Protein AF-O06849-F1 (afdb_monomer_lite)

Organism: Cereibacter sphaeroides (NCBI:txid1063)

InterPro domains:
  IPR009915 NnrU domain [PF07298] (96-300)

Structure (mmCIF, N/CA/C/O backbone):
data_AF-O06849-F1
#
_entry.id   AF-O06849-F1
#
loop_
_atom_site.group_PDB
_atom_site.id
_atom_site.type_symbol
_atom_site.label_atom_id
_atom_site.label_alt_id
_atom_site.label_comp_id
_atom_site.label_asym_id
_atom_site.label_entity_id
_atom_site.label_seq_id
_atom_site.pdbx_PDB_ins_code
_atom_site.Cartn_x
_atom_site.Cartn_y
_atom_site.Cartn_z
_atom_site.occupancy
_atom_site.B_iso_or_equiv
_atom_site.auth_seq_id
_atom_site.auth_comp_id
_atom_site.auth_asym_id
_atom_site.auth_atom_id
_atom_site.pdbx_PDB_model_num
ATOM 1 N N . MET A 1 1 ? -13.066 -38.268 -19.234 1.00 65.12 1 MET A N 1
ATOM 2 C CA . MET A 1 1 ? -13.451 -36.923 -18.726 1.00 65.12 1 MET A CA 1
ATOM 3 C C . MET A 1 1 ? -12.547 -35.863 -19.338 1.00 65.12 1 MET A C 1
ATOM 5 O O . MET A 1 1 ? -11.340 -36.057 -19.303 1.00 65.12 1 MET A O 1
ATOM 9 N N . SER A 1 2 ? -13.093 -34.758 -19.864 1.00 84.94 2 SER A N 1
ATOM 10 C CA . SER A 1 2 ? -12.276 -33.649 -20.385 1.00 84.94 2 SER A CA 1
ATOM 11 C C . SER A 1 2 ? -11.497 -32.938 -19.269 1.00 84.94 2 SER A C 1
ATOM 13 O O . SER A 1 2 ? -11.945 -32.899 -18.117 1.00 84.94 2 SER A O 1
ATOM 15 N N . ARG A 1 3 ? -10.344 -32.343 -19.611 1.00 81.50 3 ARG A N 1
ATOM 16 C CA . ARG A 1 3 ? -9.516 -31.532 -18.692 1.00 81.50 3 ARG A CA 1
ATOM 17 C C . ARG A 1 3 ? -10.351 -30.444 -18.008 1.00 81.50 3 ARG A C 1
ATOM 19 O O . ARG A 1 3 ? -10.296 -30.296 -16.792 1.00 81.50 3 ARG A O 1
ATOM 26 N N . GLN A 1 4 ? -11.223 -29.783 -18.770 1.00 84.62 4 GLN A N 1
ATOM 27 C CA . GLN A 1 4 ? -12.171 -28.791 -18.260 1.00 84.62 4 GLN A CA 1
ATOM 28 C C . GLN A 1 4 ? -13.151 -29.359 -17.229 1.00 84.62 4 GLN A C 1
ATOM 30 O O . GLN A 1 4 ? -13.378 -28.713 -16.208 1.00 84.62 4 GLN A O 1
ATOM 35 N N . ARG A 1 5 ? -13.700 -30.565 -17.430 1.00 85.69 5 ARG A N 1
ATOM 36 C CA . ARG A 1 5 ? -14.599 -31.190 -16.443 1.00 85.69 5 ARG A CA 1
ATOM 37 C C . ARG A 1 5 ? -13.877 -31.520 -15.135 1.00 85.69 5 ARG A C 1
ATOM 39 O O . ARG A 1 5 ? -14.449 -31.298 -14.075 1.00 85.69 5 ARG A O 1
ATOM 46 N N . ARG A 1 6 ? -12.619 -31.979 -15.187 1.00 83.44 6 ARG A N 1
ATOM 47 C CA . ARG A 1 6 ? -11.810 -32.227 -13.974 1.00 83.44 6 ARG A CA 1
ATOM 48 C C . ARG A 1 6 ? -11.560 -30.941 -13.184 1.00 83.44 6 ARG A C 1
ATOM 50 O O . ARG A 1 6 ? -11.801 -30.910 -11.984 1.00 83.44 6 ARG A O 1
ATOM 57 N N . VAL A 1 7 ? -11.151 -29.871 -13.868 1.00 82.12 7 VAL A N 1
ATOM 58 C CA . VAL A 1 7 ? -10.934 -28.557 -13.237 1.00 82.12 7 VAL A CA 1
ATOM 59 C C . VAL A 1 7 ? -12.251 -27.970 -12.711 1.00 82.12 7 VAL A C 1
ATOM 61 O O . VAL A 1 7 ? -12.269 -27.394 -11.631 1.00 82.12 7 VAL A O 1
ATOM 64 N N . THR A 1 8 ? -13.371 -28.167 -13.416 1.00 84.81 8 THR A N 1
ATOM 65 C CA . THR A 1 8 ? -14.701 -27.723 -12.955 1.00 84.81 8 THR A CA 1
ATOM 66 C C . THR A 1 8 ? -15.093 -28.395 -11.642 1.00 84.81 8 THR A C 1
ATOM 68 O O . THR A 1 8 ? -15.527 -27.701 -10.729 1.00 84.81 8 THR A O 1
ATOM 71 N N . LEU A 1 9 ? -14.910 -29.716 -11.522 1.00 88.94 9 LEU A N 1
ATOM 72 C CA . LEU A 1 9 ? -15.202 -30.443 -10.281 1.00 88.94 9 LEU A CA 1
ATOM 73 C C . LEU A 1 9 ? -14.299 -29.992 -9.131 1.00 88.94 9 LEU A C 1
ATOM 75 O O . LEU A 1 9 ? -14.785 -29.792 -8.024 1.00 88.94 9 LEU A O 1
ATOM 79 N N . LEU A 1 10 ? -13.011 -29.767 -9.406 1.00 85.75 10 LEU A N 1
ATOM 80 C CA . LEU A 1 10 ? -12.065 -29.260 -8.410 1.00 85.75 10 LEU A CA 1
ATOM 81 C C . LEU A 1 10 ? -12.460 -27.862 -7.896 1.00 85.75 10 LEU A C 1
ATOM 83 O O . LEU A 1 10 ? -12.330 -27.571 -6.711 1.00 85.75 10 LEU A O 1
ATOM 87 N N . LEU A 1 11 ? -12.951 -26.994 -8.785 1.00 83.25 11 LEU A N 1
ATOM 88 C CA . LEU A 1 11 ? -13.319 -25.610 -8.466 1.00 83.25 11 LEU A CA 1
ATOM 89 C C . LEU A 1 11 ? -14.765 -25.448 -7.986 1.00 83.25 11 LEU A C 1
ATOM 91 O O . LEU A 1 11 ? -15.136 -24.369 -7.526 1.00 83.25 11 LEU A O 1
ATOM 95 N N . TYR A 1 12 ? -15.599 -26.479 -8.102 1.00 88.56 12 TYR A N 1
ATOM 96 C CA . TYR A 1 12 ? -17.001 -26.432 -7.698 1.00 88.56 12 TYR A CA 1
ATOM 97 C C . TYR A 1 12 ? -17.228 -25.966 -6.249 1.00 88.56 12 TYR A C 1
ATOM 99 O O . TYR A 1 12 ? -17.999 -25.020 -6.090 1.00 88.56 12 TYR A O 1
ATOM 107 N N . PRO A 1 13 ? -16.561 -26.509 -5.207 1.00 81.06 13 PRO A N 1
ATOM 108 C CA . PRO A 1 13 ? -16.811 -26.069 -3.830 1.00 81.06 13 PRO A CA 1
ATOM 109 C C . PRO A 1 13 ? -16.515 -24.575 -3.625 1.00 81.06 13 PRO A C 1
ATOM 111 O O . PRO A 1 13 ? -17.276 -23.874 -2.960 1.00 81.06 13 PRO A O 1
ATOM 114 N N . PHE A 1 14 ? -15.467 -24.056 -4.271 1.00 77.25 14 PHE A N 1
ATOM 115 C CA . PHE A 1 14 ? -15.122 -22.633 -4.225 1.00 77.25 14 PHE A CA 1
ATOM 116 C C . PHE A 1 14 ? -16.137 -21.765 -4.976 1.00 77.25 14 PHE A C 1
ATOM 118 O O . PHE A 1 14 ? -16.556 -20.725 -4.470 1.00 77.25 14 PHE A O 1
ATOM 125 N N . GLY A 1 15 ? -16.560 -22.190 -6.170 1.00 74.38 15 GLY A N 1
ATOM 126 C CA . GLY A 1 15 ? -17.571 -21.470 -6.943 1.00 74.38 15 GLY A CA 1
ATOM 127 C C . GLY A 1 15 ? -18.931 -21.459 -6.253 1.00 74.38 15 GLY A C 1
ATOM 128 O O . GLY A 1 15 ? -19.567 -20.409 -6.202 1.00 74.38 15 GLY A O 1
ATOM 129 N N . ALA A 1 16 ? -19.343 -22.577 -5.654 1.00 83.19 16 ALA A N 1
ATOM 130 C CA . ALA A 1 16 ? -20.555 -22.656 -4.848 1.00 83.19 16 ALA A CA 1
ATOM 131 C C . ALA A 1 16 ? -20.492 -21.692 -3.655 1.00 83.19 16 ALA A C 1
ATOM 133 O O . ALA A 1 16 ? -21.392 -20.871 -3.496 1.00 83.19 16 ALA A O 1
ATOM 134 N N . GLY A 1 17 ? -19.394 -21.701 -2.890 1.00 70.62 17 GLY A N 1
ATOM 135 C CA . GLY A 1 17 ? -19.193 -20.772 -1.774 1.00 70.62 17 GLY A CA 1
ATOM 136 C C . GLY A 1 17 ? -19.237 -19.300 -2.201 1.00 70.62 17 GLY A C 1
ATOM 137 O O . GLY A 1 17 ? -19.953 -18.498 -1.603 1.00 70.62 17 GLY A O 1
ATOM 138 N N . ALA A 1 18 ? -18.555 -18.942 -3.292 1.00 72.56 18 ALA A N 1
ATOM 139 C CA . ALA A 1 18 ? -18.588 -17.580 -3.824 1.00 72.56 18 ALA A CA 1
ATOM 140 C C . ALA A 1 18 ? -20.001 -17.159 -4.263 1.00 72.56 18 ALA A C 1
ATOM 142 O O . ALA A 1 18 ? -20.419 -16.026 -4.021 1.00 72.56 18 ALA A O 1
ATOM 143 N N . ARG A 1 19 ? -20.766 -18.054 -4.902 1.00 90.19 19 ARG A N 1
ATOM 144 C CA . ARG A 1 19 ? -22.156 -17.775 -5.295 1.00 90.19 19 ARG A CA 1
ATOM 145 C C . ARG A 1 19 ? -23.090 -17.670 -4.093 1.00 90.19 19 ARG A C 1
ATOM 147 O O . ARG A 1 19 ? -23.959 -16.805 -4.133 1.00 90.19 19 ARG A O 1
ATOM 154 N N . THR A 1 20 ? -22.881 -18.461 -3.041 1.00 79.81 20 THR A N 1
ATOM 155 C CA . THR A 1 20 ? -23.610 -18.348 -1.767 1.00 79.81 20 THR A CA 1
ATOM 156 C C . THR A 1 20 ? -23.456 -16.955 -1.171 1.00 79.81 20 THR A C 1
ATOM 158 O O . THR A 1 20 ? -24.448 -16.279 -0.904 1.00 79.81 20 THR A O 1
ATOM 161 N N . VAL A 1 21 ? -22.210 -16.498 -1.023 1.00 71.50 21 VAL A N 1
ATOM 162 C CA . VAL A 1 21 ? -21.897 -15.180 -0.454 1.00 71.50 21 VAL A CA 1
ATOM 163 C C . VAL A 1 21 ? -22.483 -14.065 -1.321 1.00 71.50 21 VAL A C 1
ATOM 165 O O . VAL A 1 21 ? -23.155 -13.169 -0.816 1.00 71.50 21 VAL A O 1
ATOM 168 N N . ASN A 1 22 ? -22.305 -14.157 -2.641 1.00 87.06 22 ASN A N 1
ATOM 169 C CA . ASN A 1 22 ? -22.828 -13.164 -3.577 1.00 87.06 22 ASN A CA 1
ATOM 170 C C . ASN A 1 22 ? -24.362 -13.092 -3.575 1.00 87.06 22 ASN A C 1
ATOM 172 O O . ASN A 1 22 ? -24.906 -11.998 -3.685 1.00 87.06 22 ASN A O 1
ATOM 176 N N . LEU A 1 23 ? -25.064 -14.223 -3.453 1.00 84.19 23 LEU A N 1
ATOM 177 C CA . LEU A 1 23 ? -26.526 -14.251 -3.360 1.00 84.19 23 LEU A CA 1
ATOM 178 C C . LEU A 1 23 ? -27.026 -13.623 -2.061 1.00 84.19 23 LEU A C 1
ATOM 180 O O . LEU A 1 23 ? -27.966 -12.830 -2.095 1.00 84.19 23 LEU A O 1
ATOM 184 N N . PHE A 1 24 ? -26.376 -13.932 -0.939 1.00 80.94 24 PHE A N 1
A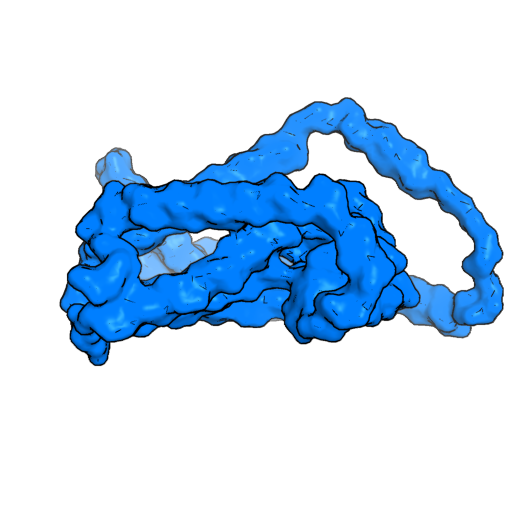TOM 185 C CA . PHE A 1 24 ? -26.729 -13.348 0.350 1.00 80.94 24 PHE A CA 1
ATOM 186 C C . PHE A 1 24 ? -26.567 -11.823 0.322 1.00 80.94 24 PHE A C 1
ATOM 188 O O . PHE A 1 24 ? -27.525 -11.098 0.592 1.00 80.94 24 PHE A O 1
ATOM 195 N N . PHE A 1 25 ? -25.407 -11.323 -0.118 1.00 74.81 25 PHE A N 1
ATOM 196 C CA . PHE A 1 25 ? -25.176 -9.881 -0.251 1.00 74.81 25 PHE A CA 1
ATOM 197 C C . PHE A 1 25 ? -26.106 -9.218 -1.269 1.00 74.81 25 PHE A C 1
ATOM 199 O O . PHE A 1 25 ? -26.620 -8.135 -1.001 1.00 74.81 25 PHE A O 1
ATOM 206 N N . ALA A 1 26 ? -26.378 -9.866 -2.405 1.00 75.50 26 ALA A N 1
ATOM 207 C CA . ALA A 1 26 ? -27.348 -9.352 -3.367 1.00 75.50 26 ALA A CA 1
ATOM 208 C C . ALA A 1 26 ? -28.736 -9.192 -2.730 1.00 75.50 26 ALA A C 1
ATOM 210 O O . ALA A 1 26 ? -29.395 -8.187 -2.975 1.00 75.50 26 ALA A O 1
ATOM 211 N N . SER A 1 27 ? -29.158 -10.123 -1.868 1.00 77.06 27 SER A N 1
ATOM 212 C CA . SER A 1 27 ? -30.443 -10.013 -1.170 1.00 77.06 27 SER A CA 1
ATOM 213 C C . SER A 1 27 ? -30.495 -8.867 -0.153 1.00 77.06 27 SER A C 1
ATOM 215 O O . SER A 1 27 ? -31.534 -8.229 -0.023 1.00 77.06 27 SER A O 1
ATOM 217 N N . LEU A 1 28 ? -29.372 -8.541 0.499 1.00 64.31 28 LEU A N 1
ATOM 218 C CA . LEU A 1 28 ? -29.268 -7.380 1.394 1.00 64.31 28 LEU A CA 1
ATOM 219 C C . LEU A 1 28 ? -29.355 -6.051 0.635 1.00 64.31 28 LEU A C 1
ATOM 221 O O . LEU A 1 28 ? -29.895 -5.077 1.144 1.00 64.31 28 LEU A O 1
ATOM 225 N N . ILE A 1 29 ? -28.818 -6.000 -0.585 1.00 60.50 29 ILE A N 1
ATOM 226 C CA . ILE A 1 29 ? -28.921 -4.813 -1.444 1.00 60.50 29 ILE A CA 1
ATOM 227 C C . ILE A 1 29 ? -30.349 -4.685 -1.983 1.00 60.50 29 ILE A C 1
ATOM 229 O O . ILE A 1 29 ? -30.930 -3.603 -1.983 1.00 60.50 29 ILE A O 1
ATOM 233 N N . LEU A 1 30 ? -30.940 -5.797 -2.425 1.00 61.09 30 LEU A N 1
ATOM 234 C CA . LEU A 1 30 ? -32.298 -5.826 -2.964 1.00 61.09 30 LEU A CA 1
ATOM 235 C C . LEU A 1 30 ? -33.367 -5.543 -1.899 1.00 61.09 30 LEU A C 1
ATOM 237 O O . LEU A 1 30 ? -34.456 -5.083 -2.241 1.00 61.09 30 LEU A O 1
ATOM 241 N N . SER A 1 31 ? -33.069 -5.717 -0.612 1.00 71.56 31 SER A N 1
ATOM 242 C CA . SER A 1 31 ? -34.005 -5.319 0.439 1.00 71.56 31 SER A CA 1
ATOM 243 C C . SER A 1 31 ? -34.221 -3.809 0.523 1.00 71.56 31 SER A C 1
ATOM 245 O O . SER A 1 31 ? -35.251 -3.373 1.029 1.00 71.56 31 SER A O 1
ATOM 247 N N . TRP A 1 32 ? -33.322 -2.994 -0.040 1.00 67.25 32 TRP A N 1
ATOM 248 C CA . TRP A 1 32 ? -33.513 -1.541 -0.137 1.00 67.25 32 TRP A CA 1
ATOM 249 C C . TRP A 1 32 ? -34.621 -1.148 -1.122 1.00 67.25 32 TRP A C 1
ATOM 251 O O . TRP A 1 32 ? -35.151 -0.045 -1.029 1.00 67.25 32 TRP A O 1
ATOM 261 N N . VAL A 1 33 ? -35.002 -2.050 -2.035 1.00 72.50 33 VAL A N 1
ATOM 262 C CA . VAL A 1 33 ? -36.143 -1.881 -2.954 1.00 72.50 33 VAL A CA 1
ATOM 263 C C . VAL A 1 33 ? -37.366 -2.705 -2.527 1.00 72.50 33 VAL A C 1
ATOM 265 O O . VAL A 1 33 ? -38.272 -2.929 -3.324 1.00 72.50 33 VAL A O 1
ATOM 268 N N . GLY A 1 34 ? -37.400 -3.160 -1.268 1.00 70.56 34 GLY A N 1
ATOM 269 C CA . GLY A 1 34 ? -38.538 -3.870 -0.674 1.00 70.56 34 GLY A CA 1
ATOM 270 C C . GLY A 1 34 ? -38.569 -5.383 -0.911 1.00 70.56 34 GLY A C 1
ATOM 271 O O . GLY A 1 34 ? -39.572 -6.019 -0.596 1.00 70.56 34 GLY A O 1
ATOM 272 N N . LEU A 1 35 ? -37.501 -5.983 -1.453 1.00 74.94 35 LEU A N 1
ATOM 273 C CA . LEU A 1 35 ? -37.420 -7.438 -1.623 1.00 74.94 35 LEU A CA 1
ATOM 274 C C . LEU A 1 35 ? -37.009 -8.150 -0.318 1.00 74.94 35 LEU A C 1
ATOM 276 O O . LEU A 1 35 ? -36.287 -7.581 0.503 1.00 74.94 35 LEU A O 1
ATOM 280 N N . PRO A 1 36 ? -37.441 -9.404 -0.099 1.00 75.44 36 PRO A N 1
ATOM 281 C CA . PRO A 1 36 ? -37.081 -10.145 1.105 1.00 75.44 36 PRO A CA 1
ATOM 282 C C . PRO A 1 36 ? -35.587 -10.497 1.127 1.00 75.44 36 PRO A C 1
ATOM 284 O O . PRO A 1 36 ? -35.002 -10.880 0.111 1.00 75.44 36 PRO A O 1
ATOM 287 N N . VAL A 1 37 ? -34.978 -10.419 2.313 1.00 79.62 37 VAL A N 1
ATOM 288 C CA . VAL A 1 37 ? -33.601 -10.877 2.541 1.00 79.62 37 VAL A CA 1
ATOM 289 C C . VAL A 1 37 ? -33.572 -12.404 2.511 1.00 79.62 37 VAL A C 1
ATOM 291 O O . VAL A 1 37 ? -34.368 -13.065 3.182 1.00 79.62 37 VAL A O 1
ATOM 294 N N . LEU A 1 38 ? -32.647 -12.979 1.742 1.00 78.81 38 LEU A N 1
ATOM 295 C CA . LEU A 1 38 ? -32.487 -14.427 1.682 1.00 78.81 38 LEU A CA 1
ATOM 296 C C . LEU A 1 38 ? -31.892 -14.930 2.995 1.00 78.81 38 LEU A C 1
ATOM 298 O O . LEU A 1 38 ? -30.900 -14.398 3.493 1.00 78.81 38 LEU A O 1
ATOM 302 N N . SER A 1 39 ? -32.452 -16.014 3.531 1.00 80.19 39 SER A N 1
ATOM 303 C 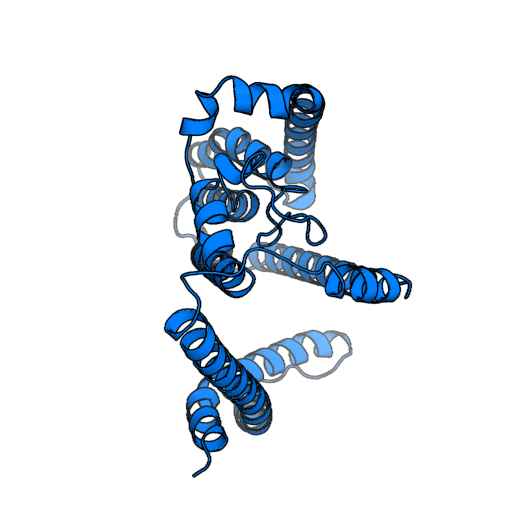CA . SER A 1 39 ? -31.832 -16.689 4.669 1.00 80.19 39 SER A CA 1
ATOM 304 C C . SER A 1 39 ? -30.477 -17.299 4.267 1.00 80.19 39 SER A C 1
ATOM 306 O O . SER A 1 39 ? -30.247 -17.590 3.082 1.00 80.19 39 SER A O 1
ATOM 308 N N . PRO A 1 40 ? -29.576 -17.558 5.233 1.00 74.44 40 PRO A N 1
ATOM 309 C CA . PRO A 1 40 ? -28.330 -18.271 4.963 1.00 74.44 40 PRO A CA 1
ATOM 310 C C . PRO A 1 40 ? -28.562 -19.623 4.272 1.00 74.44 40 PRO A C 1
ATOM 312 O O . PRO A 1 40 ? -27.852 -19.958 3.329 1.00 74.44 40 PRO A O 1
ATOM 315 N N . ALA A 1 41 ? -29.608 -20.360 4.663 1.00 80.44 41 ALA A N 1
ATOM 316 C CA . ALA A 1 41 ? -29.960 -21.645 4.057 1.00 80.44 41 ALA A CA 1
ATOM 317 C C . ALA A 1 41 ? -30.346 -21.509 2.573 1.00 80.44 41 ALA A C 1
ATOM 319 O O . ALA A 1 41 ? -29.837 -22.247 1.728 1.00 80.44 41 ALA A O 1
ATOM 320 N N . TRP A 1 42 ? -31.181 -20.521 2.232 1.00 85.88 42 TRP A N 1
ATOM 321 C CA . TRP A 1 42 ? -31.567 -20.262 0.841 1.00 85.88 42 TRP A CA 1
ATOM 322 C C . TRP A 1 42 ? -30.405 -19.744 -0.006 1.00 85.88 42 TRP A C 1
ATOM 324 O O . TRP A 1 42 ? -30.284 -20.095 -1.181 1.00 85.88 42 TRP A O 1
ATOM 334 N N . SER A 1 43 ? -29.509 -18.971 0.603 1.00 78.81 43 SER A N 1
ATOM 335 C CA . SER A 1 43 ? -28.289 -18.495 -0.051 1.00 78.81 43 SER A CA 1
ATOM 336 C C . SER A 1 43 ? -27.335 -19.647 -0.364 1.00 78.81 43 SER A C 1
ATOM 338 O O . SER A 1 43 ? -26.773 -19.689 -1.456 1.00 78.81 43 SER A O 1
ATOM 340 N N . VAL A 1 44 ? -27.190 -20.614 0.551 1.00 84.00 44 VAL A N 1
ATOM 341 C CA . VAL A 1 44 ? -26.379 -21.824 0.342 1.00 84.00 44 VAL A CA 1
ATOM 342 C C . VAL A 1 44 ? -26.957 -22.683 -0.780 1.00 84.00 44 VAL A C 1
ATOM 344 O O . VAL A 1 44 ? -26.219 -23.067 -1.686 1.00 84.00 44 VAL A O 1
ATOM 347 N N . LEU A 1 45 ? -28.268 -22.935 -0.771 1.00 92.56 45 LEU A N 1
ATOM 348 C CA . LEU A 1 45 ? -28.939 -23.715 -1.818 1.00 92.56 45 LEU A CA 1
ATOM 349 C C . LEU A 1 45 ? -28.796 -23.059 -3.198 1.00 92.56 45 LEU A C 1
ATOM 351 O O . LEU A 1 45 ? -28.377 -23.707 -4.162 1.00 92.56 45 LEU A O 1
ATOM 355 N N . GLY A 1 46 ? -29.072 -21.755 -3.290 1.00 87.00 46 GLY A N 1
ATOM 356 C CA . GLY A 1 46 ? -28.882 -21.002 -4.528 1.00 87.00 46 GLY A CA 1
ATOM 357 C C . GLY A 1 46 ? -27.414 -20.967 -4.966 1.00 87.00 46 GLY A C 1
ATOM 358 O O . GLY A 1 46 ? -27.116 -21.058 -6.158 1.00 87.00 46 GLY A O 1
ATOM 359 N N . GLY A 1 47 ? -26.485 -20.887 -4.011 1.00 86.69 47 GLY A N 1
ATOM 360 C CA . GLY A 1 47 ? -25.049 -20.899 -4.259 1.00 86.69 47 GLY A CA 1
ATOM 361 C C . GLY A 1 47 ? -24.554 -22.228 -4.815 1.00 86.69 47 GLY A C 1
ATOM 362 O O . GLY A 1 47 ? -23.813 -22.228 -5.795 1.00 86.69 47 GLY A O 1
ATOM 363 N N . MET A 1 48 ? -25.025 -23.355 -4.277 1.00 92.56 48 MET A N 1
ATOM 364 C CA . MET A 1 48 ? -24.745 -24.691 -4.816 1.00 92.56 48 MET A CA 1
ATOM 365 C C . MET A 1 48 ? -25.231 -24.818 -6.266 1.00 92.56 48 MET A C 1
ATOM 367 O O . MET A 1 48 ? -24.470 -25.226 -7.142 1.00 92.56 48 MET A O 1
ATOM 371 N N . MET A 1 49 ? -26.457 -24.374 -6.557 1.00 92.88 49 MET A N 1
ATOM 372 C CA . MET A 1 49 ? -27.027 -24.484 -7.903 1.00 92.88 49 MET A CA 1
ATOM 373 C C . MET A 1 49 ? -26.316 -23.575 -8.920 1.00 92.88 49 MET A C 1
ATOM 375 O O . MET A 1 49 ? -25.933 -24.019 -10.004 1.00 92.88 49 MET A O 1
ATOM 379 N N . LEU A 1 50 ? -26.072 -22.309 -8.562 1.00 89.69 50 LEU A N 1
ATOM 380 C CA . LEU A 1 50 ? -25.372 -21.348 -9.426 1.00 89.69 50 LEU A CA 1
ATOM 381 C C . LEU A 1 50 ? -23.855 -21.580 -9.480 1.00 89.69 50 LEU A C 1
ATOM 383 O O . LEU A 1 50 ? -23.189 -21.096 -10.400 1.00 89.69 50 LEU A O 1
ATOM 387 N N . GLY A 1 51 ? -23.300 -22.316 -8.518 1.00 85.25 51 GLY A N 1
ATOM 388 C CA . GLY A 1 51 ? -21.892 -22.691 -8.465 1.00 85.25 51 GLY A CA 1
ATOM 389 C C . GLY A 1 51 ? -21.482 -23.563 -9.647 1.00 85.25 51 GLY A C 1
ATOM 390 O O . GLY A 1 51 ? -20.378 -23.406 -10.157 1.00 85.25 51 GLY A O 1
ATOM 391 N N . ILE A 1 52 ? -22.381 -24.413 -10.156 1.00 87.38 52 ILE A N 1
ATOM 392 C CA . ILE A 1 52 ? -22.108 -25.301 -11.297 1.00 87.38 52 ILE A CA 1
ATOM 393 C C . ILE A 1 52 ? -21.777 -24.505 -12.575 1.00 87.38 52 ILE A C 1
ATOM 395 O O . ILE A 1 52 ? -20.667 -24.665 -13.100 1.00 87.38 52 ILE A O 1
ATOM 399 N N . PRO A 1 53 ? -22.662 -23.624 -13.095 1.00 88.56 53 PRO A N 1
ATOM 400 C CA . PRO A 1 53 ? -22.353 -22.846 -14.292 1.00 88.56 53 PRO A CA 1
ATOM 401 C C . PRO A 1 53 ? -21.201 -21.861 -14.057 1.00 88.56 53 PRO A C 1
ATOM 403 O O . PRO A 1 53 ? -20.362 -21.688 -14.943 1.00 88.56 53 PRO A O 1
ATOM 406 N N . ALA A 1 54 ? -21.103 -21.265 -12.862 1.00 79.75 54 ALA A N 1
ATOM 407 C CA . ALA A 1 54 ? -20.016 -20.348 -12.521 1.00 79.75 54 ALA A CA 1
ATOM 408 C C . ALA A 1 54 ? -18.643 -21.045 -12.563 1.00 79.75 54 ALA A C 1
ATOM 410 O O . ALA A 1 54 ? -17.729 -20.574 -13.249 1.00 79.75 54 ALA A O 1
ATOM 411 N N . SER A 1 55 ? -18.511 -22.198 -11.903 1.00 85.00 55 SER A N 1
ATOM 412 C CA . SER A 1 55 ? -17.276 -22.986 -11.897 1.00 85.00 55 SER A CA 1
ATOM 413 C C . SER A 1 55 ? -16.943 -23.534 -13.276 1.00 85.00 55 SER A C 1
ATOM 415 O O . SER A 1 55 ? -15.770 -23.567 -13.636 1.00 85.00 55 SER A O 1
ATOM 417 N N . HIS A 1 56 ? -17.937 -23.905 -14.086 1.00 88.06 56 HIS A N 1
ATOM 418 C CA . HIS A 1 56 ? -17.696 -24.393 -15.444 1.00 88.06 56 HIS A CA 1
ATOM 419 C C . HIS A 1 56 ? -17.146 -23.301 -16.375 1.00 88.06 56 HIS A C 1
ATOM 421 O O . HIS A 1 56 ? -16.189 -23.538 -17.123 1.00 88.06 56 HIS A O 1
ATOM 427 N N . LEU A 1 57 ? -17.717 -22.092 -16.318 1.00 82.94 57 LEU A N 1
ATOM 428 C CA . LEU A 1 57 ? -17.239 -20.940 -17.089 1.00 82.94 57 LEU A CA 1
ATOM 429 C C . LEU A 1 57 ? -15.813 -20.552 -16.683 1.00 82.94 57 LEU A C 1
ATOM 431 O O . LEU A 1 57 ? -14.954 -20.332 -17.545 1.00 82.94 57 LEU A O 1
ATOM 435 N N . PHE A 1 58 ? -15.552 -20.517 -15.376 1.00 75.75 58 PHE A N 1
ATOM 436 C CA . PHE A 1 58 ? -14.247 -20.158 -14.834 1.00 75.75 58 PHE A CA 1
ATOM 437 C C . PHE A 1 58 ? -13.184 -21.229 -15.116 1.00 75.75 58 PHE A C 1
ATOM 439 O O . PHE A 1 58 ? -12.096 -20.906 -15.593 1.00 75.75 58 PHE A O 1
ATOM 446 N N . ALA A 1 59 ? -13.516 -22.512 -14.948 1.00 81.06 59 ALA A N 1
ATOM 447 C CA . ALA A 1 59 ? -12.650 -23.626 -15.327 1.00 81.06 59 ALA A CA 1
ATOM 448 C C . ALA A 1 59 ? -12.312 -23.600 -16.822 1.00 81.06 59 ALA A C 1
ATOM 450 O O . ALA A 1 59 ? -11.156 -23.796 -17.191 1.00 81.06 59 ALA A O 1
ATOM 451 N N . GLY A 1 60 ? -13.286 -23.296 -17.686 1.00 81.50 60 GLY A N 1
ATOM 452 C CA . GLY A 1 60 ? -13.041 -23.117 -19.118 1.00 81.50 60 GLY A CA 1
ATOM 453 C C . GLY A 1 60 ? -12.074 -21.967 -19.407 1.00 81.50 60 GLY A C 1
ATOM 454 O O . GLY A 1 60 ? -11.219 -22.081 -20.282 1.00 81.50 60 GLY A O 1
ATOM 455 N N . HIS A 1 61 ? -12.159 -20.865 -18.659 1.00 78.38 61 HIS A N 1
ATOM 456 C CA . HIS A 1 61 ? -11.191 -19.774 -18.768 1.00 78.38 61 HIS A CA 1
ATOM 457 C C . HIS A 1 61 ? -9.783 -20.208 -18.336 1.00 78.38 61 HIS A C 1
ATOM 459 O O . HIS A 1 61 ? -8.832 -19.956 -19.073 1.00 78.38 61 HIS A O 1
ATOM 465 N N . ILE A 1 62 ? -9.651 -20.907 -17.204 1.00 74.62 62 ILE A N 1
ATOM 466 C CA . ILE A 1 62 ? -8.360 -21.410 -16.707 1.00 74.62 62 ILE A CA 1
ATOM 467 C C . ILE A 1 62 ? -7.737 -22.396 -17.690 1.00 74.62 62 ILE A C 1
ATOM 469 O O . ILE A 1 62 ? -6.572 -22.237 -18.036 1.00 74.62 62 ILE A O 1
ATOM 473 N N . VAL A 1 63 ? -8.497 -23.372 -18.188 1.00 77.81 63 VAL A N 1
ATOM 474 C CA . VAL A 1 63 ? -7.976 -24.353 -19.149 1.00 77.81 63 VAL A CA 1
ATOM 475 C C . VAL A 1 63 ? -7.495 -23.662 -20.425 1.00 77.81 63 VAL A C 1
ATOM 477 O O . VAL A 1 63 ? -6.378 -23.926 -20.857 1.00 77.81 63 VAL A O 1
ATOM 480 N N . ARG A 1 64 ? -8.242 -22.677 -20.946 1.00 82.06 64 ARG A N 1
ATOM 481 C CA . ARG A 1 64 ? -7.780 -21.858 -22.082 1.00 82.06 64 ARG A CA 1
ATOM 482 C C . ARG A 1 64 ? -6.498 -21.079 -21.775 1.00 82.06 64 ARG A C 1
ATOM 484 O O . ARG A 1 64 ? -5.688 -20.859 -22.672 1.00 82.06 64 ARG A O 1
ATOM 491 N N . LEU A 1 65 ? -6.313 -20.612 -20.539 1.00 75.38 65 LEU A N 1
ATOM 492 C CA . LEU A 1 65 ? -5.075 -19.945 -20.125 1.00 75.38 65 LEU A CA 1
ATOM 493 C C . LEU A 1 65 ? -3.905 -20.928 -20.018 1.00 75.38 65 LEU A C 1
ATOM 495 O O . LEU A 1 65 ? -2.803 -20.580 -20.436 1.00 75.38 65 LEU A O 1
ATOM 499 N N . MET A 1 66 ? -4.142 -22.133 -19.495 1.00 71.25 66 MET A N 1
ATOM 500 C CA . MET A 1 66 ? -3.135 -23.192 -19.400 1.00 71.25 66 MET A CA 1
ATOM 501 C C . MET A 1 66 ? -2.685 -23.647 -20.787 1.00 71.25 66 MET A C 1
ATOM 503 O O . MET A 1 66 ? -1.491 -23.661 -21.051 1.00 71.25 66 MET A O 1
ATOM 507 N N . GLU A 1 67 ? -3.623 -23.899 -21.701 1.00 78.19 67 GLU A N 1
ATOM 508 C CA . GLU A 1 67 ? -3.322 -24.277 -23.089 1.00 78.19 67 GLU A CA 1
ATOM 509 C C . GLU A 1 67 ? -2.489 -23.202 -23.802 1.00 78.19 67 GLU A C 1
ATOM 511 O O . GLU A 1 67 ? -1.514 -23.517 -24.484 1.00 78.19 67 GLU A O 1
ATOM 516 N N . ARG A 1 68 ? -2.818 -21.915 -23.597 1.00 74.75 68 ARG A N 1
ATOM 517 C CA . ARG A 1 68 ? -2.033 -20.778 -24.117 1.00 74.75 68 ARG A CA 1
ATOM 518 C C . ARG A 1 68 ? -0.646 -20.666 -23.483 1.00 74.75 68 ARG A C 1
ATOM 520 O O . ARG A 1 68 ? 0.265 -20.138 -24.120 1.00 74.75 68 ARG A O 1
ATOM 527 N N . ALA A 1 69 ? -0.494 -21.082 -22.229 1.00 68.62 69 ALA A N 1
ATOM 528 C CA . ALA A 1 69 ? 0.787 -21.076 -21.535 1.00 68.62 69 ALA A CA 1
ATOM 529 C C . ALA A 1 69 ? 1.673 -22.230 -22.017 1.00 68.62 69 ALA A C 1
ATOM 531 O O . ALA A 1 69 ? 2.823 -21.977 -22.355 1.00 68.62 69 ALA A O 1
ATOM 532 N N . GLU A 1 70 ? 1.125 -23.440 -22.139 1.00 73.25 70 GLU A N 1
ATOM 533 C CA . GLU A 1 70 ? 1.808 -24.626 -22.676 1.00 73.25 70 GLU A CA 1
ATOM 534 C C . GLU A 1 70 ? 2.312 -24.362 -24.102 1.00 73.25 70 GLU A C 1
ATOM 536 O O . GLU A 1 70 ? 3.510 -24.436 -24.353 1.00 73.25 70 GLU A O 1
ATOM 541 N N . THR A 1 71 ? 1.455 -23.863 -25.002 1.00 71.19 71 THR A N 1
ATOM 542 C CA . THR A 1 71 ? 1.898 -23.497 -26.367 1.00 71.19 71 THR A CA 1
ATOM 543 C C . THR A 1 71 ? 2.954 -22.391 -26.397 1.00 71.19 71 THR A C 1
ATOM 545 O O . THR A 1 71 ? 3.762 -22.328 -27.330 1.00 71.19 71 THR A O 1
ATOM 548 N N . ARG A 1 72 ? 2.953 -21.480 -25.416 1.00 65.50 72 ARG A N 1
ATOM 549 C CA . ARG A 1 72 ? 3.975 -20.432 -25.308 1.00 65.50 72 ARG A CA 1
ATOM 550 C C . ARG A 1 72 ? 5.292 -20.991 -24.776 1.00 65.50 72 ARG A C 1
ATOM 552 O O . ARG A 1 72 ? 6.328 -20.567 -25.276 1.00 65.50 72 ARG A O 1
ATOM 559 N N . LEU A 1 73 ? 5.254 -21.922 -23.826 1.00 62.03 73 LEU A N 1
ATOM 560 C CA . LEU A 1 73 ? 6.432 -22.625 -23.311 1.00 62.03 73 LEU A CA 1
ATOM 561 C C . LEU A 1 73 ? 7.079 -23.469 -24.415 1.00 62.03 73 LEU A C 1
ATOM 563 O O . LEU A 1 73 ? 8.252 -23.259 -24.698 1.00 62.03 73 LEU A O 1
ATOM 567 N N . ASP A 1 74 ? 6.301 -24.249 -25.171 1.00 66.69 74 ASP A N 1
ATOM 568 C CA . ASP A 1 74 ? 6.807 -25.028 -26.316 1.00 66.69 74 ASP A CA 1
ATOM 569 C C . ASP A 1 74 ? 7.417 -24.144 -27.416 1.00 66.69 74 ASP A C 1
ATOM 571 O O . ASP A 1 74 ? 8.272 -24.555 -28.205 1.00 66.69 74 ASP A O 1
ATOM 575 N N . ARG A 1 75 ? 6.917 -22.912 -27.564 1.00 61.62 75 ARG A N 1
ATOM 576 C CA . ARG A 1 75 ? 7.488 -21.934 -28.499 1.00 61.62 75 ARG A CA 1
ATOM 577 C C . ARG A 1 75 ? 8.798 -21.358 -27.963 1.00 61.62 75 ARG A C 1
ATOM 579 O O . ARG A 1 75 ? 9.703 -21.124 -28.755 1.00 61.62 75 ARG A O 1
ATOM 586 N N . LEU A 1 76 ? 8.891 -21.119 -26.658 1.00 58.62 76 LEU A N 1
ATOM 587 C CA . LEU A 1 76 ? 10.098 -20.605 -26.016 1.00 58.62 76 LEU A CA 1
ATOM 588 C C . LEU A 1 76 ? 11.210 -21.657 -25.991 1.00 58.62 76 LEU A C 1
ATOM 590 O O . LEU A 1 76 ? 12.325 -21.307 -26.352 1.00 58.62 76 LEU A O 1
ATOM 594 N N . ASP A 1 77 ? 10.912 -22.928 -25.715 1.00 60.50 77 ASP A N 1
ATOM 595 C CA . ASP A 1 77 ? 11.900 -24.018 -25.782 1.00 60.50 77 ASP A CA 1
ATOM 596 C C . ASP A 1 77 ? 12.492 -24.176 -27.186 1.00 60.50 77 ASP A C 1
ATOM 598 O O . ASP A 1 77 ? 13.697 -24.355 -27.341 1.00 60.50 77 ASP A O 1
ATOM 602 N N . ARG A 1 78 ? 11.681 -24.001 -28.237 1.00 59.00 78 ARG A N 1
ATOM 603 C CA . ARG A 1 78 ? 12.173 -24.004 -29.627 1.00 59.00 78 ARG A CA 1
ATOM 604 C C . ARG A 1 78 ? 13.056 -22.803 -29.973 1.00 59.00 78 ARG A C 1
ATOM 606 O O . ARG A 1 78 ? 13.958 -22.935 -30.792 1.00 59.00 78 ARG A O 1
ATOM 613 N N . ILE A 1 79 ? 12.801 -21.638 -29.379 1.00 58.88 79 ILE A N 1
ATOM 614 C CA . ILE A 1 79 ? 13.586 -20.417 -29.624 1.00 58.88 79 ILE A CA 1
ATOM 615 C C . ILE A 1 79 ? 14.881 -20.438 -28.799 1.00 58.88 79 ILE A C 1
ATOM 617 O O . ILE A 1 79 ? 15.954 -20.142 -29.318 1.00 58.88 79 ILE A O 1
ATOM 621 N N . CYS A 1 80 ? 14.804 -20.830 -27.529 1.00 55.06 80 CYS A N 1
ATOM 622 C CA . CYS A 1 80 ? 15.947 -20.912 -26.625 1.00 55.06 80 CYS A CA 1
ATOM 623 C C . CYS A 1 80 ? 16.854 -22.112 -26.938 1.00 55.06 80 CYS A C 1
ATOM 625 O O . CYS A 1 80 ? 18.069 -21.976 -26.833 1.00 55.06 80 CYS A O 1
ATOM 627 N N . GLY A 1 81 ? 16.293 -23.238 -27.396 1.00 51.62 81 GLY A N 1
ATOM 628 C CA . GLY A 1 81 ? 17.051 -24.424 -27.806 1.00 51.62 81 GLY A CA 1
ATOM 629 C C . GLY A 1 81 ? 17.834 -24.266 -29.116 1.00 51.62 81 GLY A C 1
ATOM 630 O O . GLY A 1 81 ? 18.739 -25.053 -29.365 1.00 51.62 81 GLY A O 1
ATOM 631 N N . GLY A 1 82 ? 17.524 -23.253 -29.939 1.00 52.38 82 GLY A N 1
ATOM 632 C CA . GLY A 1 82 ? 18.178 -23.033 -31.238 1.00 52.38 82 GLY A CA 1
ATOM 633 C C . GLY A 1 82 ? 18.895 -21.690 -31.420 1.00 52.38 82 GLY A C 1
ATOM 634 O O . GLY A 1 82 ? 19.695 -21.562 -32.341 1.00 52.38 82 GLY A O 1
ATOM 635 N N . ALA A 1 83 ? 18.634 -20.673 -30.590 1.00 47.78 83 ALA A N 1
ATOM 636 C CA . ALA A 1 83 ? 19.043 -19.300 -30.907 1.00 47.78 83 ALA A CA 1
ATOM 637 C C . ALA A 1 83 ? 19.449 -18.459 -29.686 1.00 47.78 83 ALA A C 1
ATOM 639 O O . ALA A 1 83 ? 19.162 -17.266 -29.628 1.00 47.78 83 ALA A O 1
ATOM 640 N N . CYS A 1 84 ? 20.171 -19.037 -28.720 1.00 44.44 84 CYS A N 1
ATOM 641 C CA . CYS A 1 84 ? 20.905 -18.216 -27.748 1.00 44.44 84 CYS A CA 1
ATOM 642 C C . CYS A 1 84 ? 22.228 -17.650 -28.325 1.00 44.44 84 CYS A C 1
ATOM 644 O O . CYS A 1 84 ? 22.902 -16.871 -27.658 1.00 44.44 84 CYS A O 1
ATOM 646 N N . GLY A 1 85 ? 22.593 -18.016 -29.565 1.00 44.94 85 GLY A N 1
ATOM 647 C CA . GLY A 1 85 ? 23.858 -17.629 -30.199 1.00 44.94 85 GLY A CA 1
ATOM 648 C C . GLY A 1 85 ? 23.822 -16.385 -31.093 1.00 44.94 85 GLY A C 1
ATOM 649 O O . GLY A 1 85 ? 24.753 -15.597 -31.041 1.00 44.94 85 GLY A O 1
ATOM 650 N N . LEU A 1 86 ? 22.792 -16.164 -31.914 1.00 47.84 86 LEU A N 1
ATOM 651 C CA . LEU A 1 86 ? 22.830 -15.105 -32.933 1.00 47.84 86 LEU A CA 1
ATOM 652 C C . LEU A 1 86 ? 21.420 -14.692 -33.366 1.00 47.84 86 LEU A C 1
ATOM 654 O O . LEU A 1 86 ? 20.865 -15.285 -34.282 1.00 47.84 86 LEU A O 1
ATOM 658 N N . LEU A 1 87 ? 20.860 -13.647 -32.752 1.00 39.34 87 LEU A N 1
ATOM 659 C CA . LEU A 1 87 ? 19.993 -12.709 -33.478 1.00 39.34 87 LEU A CA 1
ATOM 660 C C . LEU A 1 87 ? 19.857 -11.381 -32.719 1.00 39.34 87 LEU A C 1
ATOM 662 O O . LEU A 1 87 ? 18.842 -11.070 -32.098 1.00 39.34 87 LEU A O 1
ATOM 666 N N . ARG A 1 88 ? 20.898 -10.551 -32.812 1.00 51.34 88 ARG A N 1
ATOM 667 C CA . ARG A 1 88 ? 20.660 -9.113 -32.981 1.00 51.34 88 ARG A CA 1
ATOM 668 C C . ARG A 1 88 ? 20.205 -8.917 -34.434 1.00 51.34 88 ARG A C 1
ATOM 670 O O . ARG A 1 88 ? 20.713 -9.600 -35.313 1.00 51.34 88 ARG A O 1
ATOM 677 N N . ILE A 1 89 ? 19.318 -7.940 -34.643 1.00 43.44 89 ILE A N 1
ATOM 678 C CA . ILE A 1 89 ? 18.793 -7.394 -35.916 1.00 43.44 89 ILE A CA 1
ATOM 679 C C . ILE A 1 89 ? 17.331 -7.802 -36.266 1.00 43.44 89 ILE A C 1
ATOM 681 O O . ILE A 1 89 ? 17.072 -8.719 -37.032 1.00 43.44 89 ILE A O 1
ATOM 685 N N . ALA A 1 90 ? 16.409 -6.967 -35.750 1.00 40.75 90 ALA A N 1
ATOM 686 C CA . ALA A 1 90 ? 15.249 -6.335 -36.423 1.00 40.75 90 ALA A CA 1
ATOM 687 C C . ALA A 1 90 ? 13.940 -7.129 -36.729 1.00 40.75 90 ALA A C 1
ATOM 689 O O . ALA A 1 90 ? 13.964 -8.350 -36.811 1.00 40.75 90 ALA A O 1
ATOM 690 N N . PRO A 1 91 ? 12.776 -6.450 -36.957 1.00 48.09 91 PRO A N 1
ATOM 691 C CA . PRO A 1 91 ? 12.519 -5.001 -36.920 1.00 48.09 91 PRO A CA 1
ATOM 692 C C . PRO A 1 91 ? 11.327 -4.534 -36.051 1.00 48.09 91 PRO A C 1
ATOM 694 O O . PRO A 1 91 ? 10.409 -5.263 -35.673 1.00 48.09 91 PRO A O 1
ATOM 697 N N . ALA A 1 92 ? 11.323 -3.216 -35.845 1.00 47.47 92 ALA A N 1
ATOM 698 C CA . ALA A 1 92 ? 10.323 -2.342 -35.237 1.00 47.47 92 ALA A CA 1
ATOM 699 C C . ALA A 1 92 ? 8.923 -2.315 -35.917 1.00 47.47 92 ALA A C 1
ATOM 701 O O . ALA A 1 92 ? 8.229 -1.301 -35.879 1.00 47.47 92 ALA A O 1
ATOM 702 N N . ALA A 1 93 ? 8.451 -3.415 -36.509 1.00 41.62 93 ALA A N 1
ATOM 703 C CA . ALA A 1 93 ? 7.158 -3.468 -37.209 1.00 41.62 93 ALA A CA 1
ATOM 704 C C . ALA A 1 93 ? 5.948 -3.664 -36.264 1.00 41.62 93 ALA A C 1
ATOM 706 O O . ALA A 1 93 ? 4.820 -3.281 -36.579 1.00 41.62 93 ALA A O 1
ATOM 707 N N . GLY A 1 94 ? 6.164 -4.224 -35.067 1.00 36.50 94 GLY A N 1
ATOM 708 C CA . GLY A 1 94 ? 5.101 -4.434 -34.072 1.00 36.50 94 GLY A CA 1
ATOM 709 C C . GLY A 1 94 ? 4.655 -3.159 -33.342 1.00 36.50 94 GLY A C 1
ATOM 710 O O . GLY A 1 94 ? 3.504 -3.064 -32.909 1.00 36.50 94 GLY A O 1
ATOM 711 N N . ALA A 1 95 ? 5.544 -2.166 -33.235 1.00 43.53 95 ALA A N 1
ATOM 712 C CA . ALA A 1 95 ? 5.285 -0.907 -32.537 1.00 43.53 95 ALA A CA 1
ATOM 713 C C . ALA A 1 95 ? 4.324 0.000 -33.329 1.00 43.53 95 ALA A C 1
ATOM 715 O O . ALA A 1 95 ? 3.368 0.532 -32.763 1.00 43.53 95 ALA A O 1
ATOM 716 N N . ALA A 1 96 ? 4.491 0.076 -34.654 1.00 37.59 96 ALA A N 1
ATOM 717 C CA . ALA A 1 96 ? 3.639 0.882 -35.531 1.00 37.59 96 ALA A CA 1
ATOM 718 C C . ALA A 1 96 ? 2.180 0.381 -35.587 1.00 37.59 96 ALA A C 1
ATOM 720 O O . ALA A 1 96 ? 1.243 1.178 -35.663 1.00 37.59 96 ALA A O 1
ATOM 721 N N . ARG A 1 97 ? 1.954 -0.938 -35.471 1.00 39.94 97 ARG A N 1
ATOM 722 C CA . ARG A 1 97 ? 0.596 -1.518 -35.479 1.00 39.94 97 ARG A CA 1
ATOM 723 C C . ARG A 1 97 ? -0.160 -1.304 -34.162 1.00 39.94 97 ARG A C 1
ATOM 725 O O . ARG A 1 97 ? -1.385 -1.249 -34.171 1.00 39.94 97 ARG A O 1
ATOM 732 N N . ARG A 1 98 ? 0.551 -1.145 -33.037 1.00 43.06 98 ARG A N 1
ATOM 733 C CA . ARG A 1 98 ? -0.046 -0.742 -31.748 1.00 43.06 98 ARG A CA 1
ATOM 734 C C . ARG A 1 98 ? -0.304 0.763 -31.675 1.00 43.06 98 ARG A C 1
ATOM 736 O O . ARG A 1 98 ? -1.315 1.149 -31.100 1.00 43.06 98 ARG A O 1
ATOM 743 N N . ALA A 1 99 ? 0.533 1.583 -32.314 1.00 42.25 99 ALA A N 1
ATOM 744 C CA . ALA A 1 99 ? 0.322 3.028 -32.407 1.00 42.25 99 ALA A CA 1
ATOM 745 C C . ALA A 1 99 ? -0.967 3.387 -33.175 1.00 42.25 99 ALA A C 1
ATOM 747 O O . ALA A 1 99 ? -1.708 4.256 -32.734 1.00 42.25 99 ALA A O 1
ATOM 748 N N . ARG A 1 100 ? -1.320 2.652 -34.244 1.00 39.97 100 ARG A N 1
ATOM 749 C CA . ARG A 1 100 ? -2.594 2.855 -34.975 1.00 39.97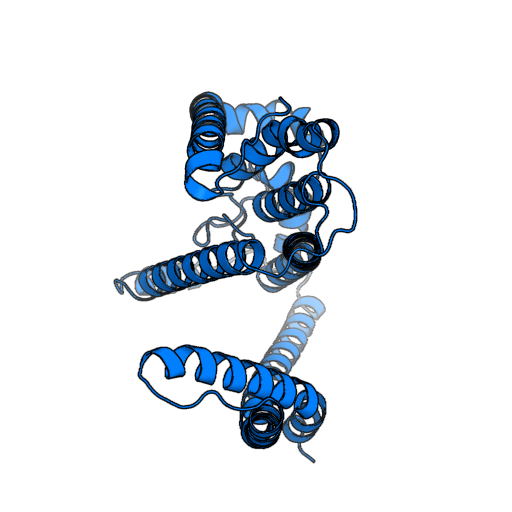 100 ARG A CA 1
ATOM 750 C C . ARG A 1 100 ? -3.845 2.330 -34.256 1.00 39.97 100 ARG A C 1
ATOM 752 O O . ARG A 1 100 ? -4.953 2.672 -34.644 1.00 39.97 100 ARG A O 1
ATOM 759 N N . ALA A 1 101 ? -3.696 1.517 -33.207 1.00 41.56 101 ALA A N 1
ATOM 760 C CA . ALA A 1 101 ? -4.820 1.070 -32.375 1.00 41.56 101 ALA A CA 1
ATOM 761 C C . ALA A 1 101 ? -5.120 2.031 -31.206 1.00 41.56 101 ALA A C 1
ATOM 763 O O . ALA A 1 101 ? -6.097 1.825 -30.486 1.00 41.56 101 ALA A O 1
ATOM 764 N N . ALA A 1 102 ? -4.287 3.062 -31.013 1.00 46.12 102 ALA A N 1
ATOM 765 C CA . ALA A 1 102 ? -4.450 4.077 -29.975 1.00 46.12 102 ALA A CA 1
ATOM 766 C C . ALA A 1 102 ? -5.512 5.140 -30.315 1.00 46.12 102 ALA A C 1
ATOM 768 O O . ALA A 1 102 ? -5.845 5.945 -29.451 1.00 46.12 102 ALA A O 1
ATOM 769 N N . ASP A 1 103 ? -6.077 5.103 -31.526 1.00 41.38 103 ASP A N 1
ATOM 770 C CA . ASP A 1 103 ? -7.021 6.109 -32.030 1.00 41.38 103 ASP A CA 1
ATOM 771 C C . ASP A 1 103 ? -8.504 5.722 -31.848 1.00 41.38 103 ASP A C 1
ATOM 773 O O . ASP A 1 103 ? -9.393 6.196 -32.548 1.00 41.38 103 ASP A O 1
ATOM 777 N N . ARG A 1 104 ? -8.805 4.833 -30.888 1.00 46.34 104 ARG A N 1
ATOM 778 C CA . ARG A 1 104 ? -10.181 4.651 -30.396 1.00 46.34 104 ARG A CA 1
ATOM 779 C C . ARG A 1 104 ? -10.348 5.360 -29.054 1.00 46.34 104 ARG A C 1
ATOM 781 O O . ARG A 1 104 ? -9.749 4.920 -28.066 1.00 46.34 104 ARG A O 1
ATOM 788 N N . PRO A 1 105 ? -11.175 6.414 -28.973 1.00 48.47 105 PRO A N 1
ATOM 789 C CA . PRO A 1 105 ? -11.387 7.114 -27.722 1.00 48.47 105 PRO A CA 1
ATOM 790 C C . PRO A 1 105 ? -12.241 6.260 -26.768 1.00 48.47 105 PRO A C 1
ATOM 792 O O . PRO A 1 105 ? -13.135 5.529 -27.182 1.00 48.47 105 PRO A O 1
ATOM 795 N N . SER A 1 106 ? -11.970 6.400 -25.466 1.00 45.72 106 SER A N 1
ATOM 796 C CA . SER A 1 106 ? -12.841 6.115 -24.300 1.00 45.72 106 SER A CA 1
ATOM 797 C C . SER A 1 106 ? -12.906 4.721 -23.634 1.00 45.72 106 SER A C 1
ATOM 799 O O . SER A 1 106 ? -13.116 4.686 -22.422 1.00 45.72 106 SER A O 1
ATOM 801 N N . GLY A 1 107 ? -12.633 3.589 -24.292 1.00 49.34 107 GLY A N 1
ATOM 802 C CA . GLY A 1 107 ? -12.861 2.257 -23.677 1.00 49.34 107 GLY A CA 1
ATOM 803 C C . GLY A 1 107 ? -12.032 1.924 -22.411 1.00 49.34 107 GLY A C 1
ATOM 804 O O . GLY A 1 107 ? -12.601 1.581 -21.372 1.00 49.34 107 GLY A O 1
ATOM 805 N N . PRO A 1 108 ? -10.687 2.040 -22.434 1.00 58.72 108 PRO A N 1
ATOM 806 C CA . PRO A 1 108 ? -9.857 1.672 -21.282 1.00 58.72 108 PRO A CA 1
ATOM 807 C C . PRO A 1 108 ? -9.968 2.656 -20.110 1.00 58.72 108 PRO A C 1
ATOM 809 O O . PRO A 1 108 ? -9.926 2.245 -18.955 1.00 58.72 108 PRO A O 1
ATOM 812 N N . ARG A 1 109 ? -10.103 3.961 -20.390 1.00 60.44 109 ARG A N 1
ATOM 813 C CA . ARG A 1 109 ? -10.124 5.007 -19.351 1.00 60.44 109 ARG A CA 1
ATOM 814 C C . ARG A 1 109 ? -11.414 4.969 -18.536 1.00 60.44 109 ARG A C 1
ATOM 816 O O . ARG A 1 109 ? -11.333 5.035 -17.314 1.00 60.44 109 ARG A O 1
ATOM 823 N N . LEU A 1 110 ? -12.563 4.794 -19.192 1.00 70.12 110 LEU A N 1
ATOM 824 C CA . LEU A 1 110 ? -13.852 4.674 -18.511 1.00 70.12 110 LEU A CA 1
ATOM 825 C C . LEU A 1 110 ? -13.904 3.421 -17.634 1.00 70.12 110 LEU A C 1
ATOM 827 O O . LEU A 1 110 ? -14.303 3.511 -16.480 1.00 70.12 110 LEU A O 1
ATOM 831 N N . TYR A 1 111 ? -13.426 2.278 -18.139 1.00 61.22 111 TYR A N 1
ATOM 832 C CA . TYR A 1 111 ? -13.335 1.053 -17.341 1.00 61.22 111 TYR A CA 1
ATOM 833 C C . TYR A 1 111 ? -12.523 1.267 -16.056 1.00 61.22 111 TYR A C 1
ATOM 835 O O . TYR A 1 111 ? -12.967 0.890 -14.975 1.00 61.22 111 TYR A O 1
ATOM 843 N N . PHE A 1 112 ? -11.346 1.898 -16.148 1.00 64.81 112 PHE A N 1
ATOM 844 C CA . PHE A 1 112 ? -10.523 2.154 -14.964 1.00 64.81 112 PHE A CA 1
ATOM 845 C C . PHE A 1 112 ? -11.126 3.197 -14.023 1.00 64.81 112 PHE A C 1
ATOM 847 O O . PHE A 1 112 ? -10.971 3.047 -12.813 1.00 64.81 112 PHE A O 1
ATOM 854 N N . ALA A 1 113 ? -11.809 4.214 -14.554 1.00 71.44 113 ALA A N 1
ATOM 855 C CA . ALA A 1 113 ? -12.531 5.189 -13.746 1.00 71.44 113 ALA A CA 1
ATOM 856 C C . ALA A 1 113 ? -13.668 4.512 -12.970 1.00 71.44 113 ALA A C 1
ATOM 858 O O . ALA A 1 113 ? -13.688 4.590 -11.749 1.00 71.44 113 ALA A O 1
ATOM 859 N N . LEU A 1 114 ? -14.530 3.750 -13.652 1.00 72.38 114 LEU A N 1
ATOM 860 C CA . LEU A 1 114 ? -15.625 3.002 -13.029 1.00 72.38 114 LEU A CA 1
ATOM 861 C C . LEU A 1 114 ? -15.113 1.995 -11.998 1.00 72.38 114 LEU A C 1
ATOM 863 O O . LEU A 1 114 ? -15.604 1.966 -10.875 1.00 72.38 114 LEU A O 1
ATOM 867 N N . TYR A 1 115 ? -14.096 1.205 -12.349 1.00 67.50 115 TYR A N 1
ATOM 868 C CA . TYR A 1 115 ? -13.479 0.261 -11.420 1.00 67.50 115 TYR A CA 1
ATOM 869 C C . TYR A 1 115 ? -12.930 0.971 -10.176 1.00 67.50 115 TYR A C 1
ATOM 871 O O . TYR A 1 115 ? -13.132 0.497 -9.059 1.00 67.50 115 TYR A O 1
ATOM 879 N N . GLY A 1 116 ? -12.243 2.103 -10.364 1.00 71.81 116 GLY A N 1
ATOM 880 C CA . GLY A 1 116 ? -11.713 2.918 -9.274 1.00 71.81 116 GLY A CA 1
ATOM 881 C C . GLY A 1 116 ? -12.824 3.463 -8.380 1.00 71.81 116 GLY A C 1
ATOM 882 O O . GLY A 1 116 ? -12.761 3.283 -7.169 1.00 71.81 116 GLY A O 1
ATOM 883 N N . THR A 1 117 ? -13.872 4.042 -8.968 1.00 79.94 117 THR A N 1
ATOM 884 C CA . THR A 1 117 ? -15.041 4.552 -8.241 1.00 79.94 117 THR A CA 1
ATOM 885 C C . THR A 1 117 ? -15.731 3.449 -7.449 1.00 79.94 117 THR A C 1
ATOM 887 O O . THR A 1 117 ? -15.937 3.610 -6.251 1.00 79.94 117 THR A O 1
ATOM 890 N N . VAL A 1 118 ? -16.032 2.307 -8.071 1.00 78.44 118 VAL A N 1
ATOM 891 C CA . VAL A 1 118 ? -16.658 1.169 -7.380 1.00 78.44 118 VAL A CA 1
ATOM 892 C C . VAL A 1 118 ? -15.764 0.668 -6.247 1.00 78.44 118 VAL A C 1
ATOM 894 O O . VAL A 1 118 ? -16.255 0.432 -5.150 1.00 78.44 118 VAL A O 1
ATOM 897 N N . SER A 1 119 ? -14.452 0.565 -6.472 1.00 72.12 119 SER A N 1
ATOM 898 C CA . SER A 1 119 ? -13.503 0.139 -5.434 1.00 72.12 119 SER A CA 1
ATOM 899 C C . SER A 1 119 ? -13.469 1.111 -4.248 1.00 72.12 119 SER A C 1
ATOM 901 O O . SER A 1 119 ? -13.417 0.664 -3.106 1.00 72.12 119 SER A O 1
ATOM 903 N N . LEU A 1 120 ? -13.539 2.424 -4.498 1.00 79.75 120 LEU A N 1
ATOM 904 C CA . LEU A 1 120 ? -13.607 3.449 -3.449 1.00 79.75 120 LEU A CA 1
ATOM 905 C C . LEU A 1 120 ? -14.938 3.414 -2.692 1.00 79.75 120 LEU A C 1
ATOM 907 O O . LEU A 1 120 ? -14.934 3.535 -1.471 1.00 79.75 120 LEU A O 1
ATOM 911 N N . LEU A 1 121 ? -16.058 3.208 -3.388 1.00 81.31 121 LEU A N 1
ATOM 912 C CA . LEU A 1 121 ? -17.373 3.063 -2.758 1.00 81.31 121 LEU A CA 1
ATOM 913 C C . LEU A 1 121 ? -17.437 1.813 -1.878 1.00 81.31 121 LEU A C 1
ATOM 915 O O . LEU A 1 121 ? -17.912 1.888 -0.750 1.00 81.31 121 LEU A O 1
ATOM 919 N N . VAL A 1 122 ? -16.919 0.682 -2.364 1.00 80.75 122 VAL A N 1
ATOM 920 C CA . VAL A 1 122 ? -16.829 -0.557 -1.580 1.00 80.75 122 VAL A CA 1
ATOM 921 C C . VAL A 1 122 ? -15.915 -0.361 -0.375 1.00 80.75 122 VAL A C 1
ATOM 923 O O . VAL A 1 122 ? -16.280 -0.764 0.723 1.00 80.75 122 VAL A O 1
ATOM 926 N N . LEU A 1 123 ? -14.762 0.292 -0.542 1.00 82.81 123 LEU A N 1
ATOM 927 C CA . LEU A 1 123 ? -13.864 0.598 0.571 1.00 82.81 123 LEU A CA 1
ATOM 928 C C . LEU A 1 123 ? -14.551 1.476 1.627 1.00 82.81 123 LEU A C 1
ATOM 930 O O . LEU A 1 123 ? -14.519 1.138 2.807 1.00 82.81 123 LEU A O 1
ATOM 934 N N . ALA A 1 124 ? -15.203 2.564 1.208 1.00 82.31 124 ALA A N 1
ATOM 935 C CA . ALA A 1 124 ? -15.948 3.446 2.104 1.00 82.31 124 ALA A CA 1
ATOM 936 C C . ALA A 1 124 ? -17.069 2.690 2.831 1.00 82.31 124 ALA A C 1
ATOM 938 O O . ALA A 1 124 ? -17.219 2.821 4.043 1.00 82.31 124 ALA A O 1
ATOM 939 N N . TRP A 1 125 ? -17.812 1.849 2.109 1.00 88.00 125 TRP A N 1
ATOM 940 C CA . TRP A 1 125 ? -18.852 1.008 2.690 1.00 88.00 125 TRP A CA 1
ATOM 941 C C . TRP A 1 125 ? -18.295 0.039 3.736 1.00 88.00 125 TRP A C 1
ATOM 943 O O . TRP A 1 125 ? -18.858 -0.050 4.823 1.00 88.00 125 TRP A O 1
ATOM 953 N N . VAL A 1 126 ? -17.176 -0.637 3.457 1.00 79.31 126 VAL A N 1
ATOM 954 C CA . VAL A 1 126 ? -16.540 -1.560 4.410 1.00 79.31 126 VAL A CA 1
ATOM 955 C C . VAL A 1 126 ? -16.049 -0.822 5.661 1.00 79.31 126 VAL A C 1
ATOM 957 O O . VAL A 1 126 ? -16.241 -1.329 6.763 1.00 79.31 126 VAL A O 1
ATOM 960 N N . ILE A 1 127 ? -15.469 0.374 5.519 1.00 82.19 127 ILE A N 1
ATOM 961 C CA . ILE A 1 127 ? -15.044 1.201 6.664 1.00 82.19 127 ILE A CA 1
ATOM 962 C C . ILE A 1 127 ? -16.255 1.581 7.529 1.00 82.19 127 ILE A C 1
ATOM 964 O O . ILE A 1 127 ? -16.232 1.391 8.743 1.00 82.19 127 ILE A O 1
ATOM 968 N N . VAL A 1 128 ? -17.344 2.050 6.909 1.00 82.81 128 VAL A N 1
ATOM 969 C CA . VAL A 1 128 ? -18.587 2.386 7.626 1.00 82.81 128 VAL A CA 1
ATOM 970 C C . VAL A 1 128 ? -19.206 1.149 8.282 1.00 82.81 128 VAL A C 1
ATOM 972 O O . VAL A 1 128 ? -19.708 1.236 9.400 1.00 82.81 128 VAL A O 1
ATOM 975 N N . ALA A 1 129 ? -19.175 -0.004 7.613 1.00 79.75 129 ALA A N 1
ATOM 976 C CA . ALA A 1 129 ? -19.689 -1.258 8.152 1.00 79.75 129 ALA A CA 1
ATOM 977 C C . ALA A 1 129 ? -18.878 -1.732 9.368 1.00 79.75 129 ALA A C 1
ATOM 979 O O . ALA A 1 129 ? -19.478 -2.138 10.359 1.00 79.75 129 ALA A O 1
ATOM 980 N N . ALA A 1 130 ? -17.545 -1.624 9.324 1.00 77.94 130 ALA A N 1
ATOM 981 C CA . ALA A 1 130 ? -16.680 -1.931 10.463 1.00 77.94 130 ALA A CA 1
ATOM 982 C C . ALA A 1 130 ? -16.964 -1.002 11.654 1.00 77.94 130 ALA A C 1
ATOM 984 O O . ALA A 1 130 ? -17.122 -1.484 12.770 1.00 77.94 130 ALA A O 1
ATOM 985 N N . GLY A 1 131 ? -17.150 0.301 11.410 1.00 80.31 131 GLY A N 1
ATOM 986 C CA . GLY A 1 131 ? -17.498 1.269 12.459 1.00 80.31 131 GLY A CA 1
ATOM 987 C C . GLY A 1 131 ? -18.899 1.095 13.068 1.00 80.31 131 GLY A C 1
ATOM 988 O O . GLY A 1 131 ? -19.162 1.622 14.144 1.00 80.31 131 GLY A O 1
ATOM 989 N N . ARG A 1 132 ? -19.809 0.367 12.404 1.00 81.12 132 ARG A N 1
ATOM 990 C CA . ARG A 1 132 ? -21.164 0.049 12.903 1.00 81.12 132 ARG A CA 1
ATOM 991 C C . ARG A 1 132 ? -21.293 -1.370 13.463 1.00 81.12 132 ARG A C 1
ATOM 993 O O . ARG A 1 132 ? -22.375 -1.737 13.922 1.00 81.12 132 ARG A O 1
ATOM 1000 N N . ALA A 1 133 ? -20.245 -2.185 13.370 1.00 79.69 133 ALA A N 1
ATOM 1001 C CA . ALA A 1 133 ? -20.270 -3.547 13.880 1.00 79.69 133 ALA A CA 1
ATOM 1002 C C . ALA A 1 133 ? -20.362 -3.547 15.419 1.00 79.69 133 ALA A C 1
ATOM 1004 O O . ALA A 1 133 ? -19.867 -2.617 16.058 1.00 79.69 133 ALA A O 1
ATOM 1005 N N . PRO A 1 134 ? -20.973 -4.576 16.036 1.00 81.56 134 PRO A N 1
ATOM 1006 C CA . PRO A 1 134 ? -20.957 -4.723 17.486 1.00 81.56 134 PRO A CA 1
ATOM 1007 C C . PRO A 1 134 ? -19.523 -4.688 18.023 1.00 81.56 134 PRO A C 1
ATOM 1009 O O . PRO A 1 134 ? -18.670 -5.457 17.574 1.00 81.56 134 PRO A O 1
ATOM 1012 N N . TYR A 1 135 ? -19.269 -3.794 18.978 1.00 86.56 135 TYR A N 1
ATOM 1013 C CA . TYR A 1 135 ? -17.950 -3.639 19.578 1.00 86.56 135 TYR A CA 1
ATOM 1014 C C . TYR A 1 135 ? -17.615 -4.870 20.422 1.00 86.56 135 TYR A C 1
ATOM 1016 O O . TYR A 1 135 ? -18.276 -5.157 21.420 1.00 86.56 135 TYR A O 1
ATOM 1024 N N . VAL A 1 136 ? -16.580 -5.594 20.004 1.00 89.44 136 VAL A N 1
ATOM 1025 C CA . VAL A 1 136 ? -15.983 -6.698 20.757 1.00 89.44 136 VAL A CA 1
ATOM 1026 C C . VAL A 1 136 ? -14.530 -6.333 20.991 1.00 89.44 136 VAL A C 1
ATOM 1028 O O . VAL A 1 136 ? -13.728 -6.358 20.057 1.00 89.44 136 VAL A O 1
ATOM 1031 N N . GLU A 1 137 ? -14.213 -5.963 22.226 1.00 93.25 137 GLU A N 1
ATOM 1032 C CA . GLU A 1 137 ? -12.863 -5.579 22.618 1.00 93.25 137 GLU A CA 1
ATOM 1033 C C . GLU A 1 137 ? -11.919 -6.785 22.624 1.00 93.25 137 GLU A C 1
ATOM 1035 O O . GLU A 1 137 ? -12.239 -7.849 23.154 1.00 93.25 137 GLU A O 1
ATOM 1040 N N . LEU A 1 138 ? -10.738 -6.593 22.047 1.00 92.19 138 LEU A N 1
ATOM 1041 C CA . LEU A 1 138 ? -9.587 -7.489 22.122 1.00 92.19 138 LEU A CA 1
ATOM 1042 C C . LEU A 1 138 ? -8.467 -6.866 22.966 1.00 92.19 138 LEU A C 1
ATOM 1044 O O . LEU A 1 138 ? -7.787 -7.581 23.699 1.00 92.19 138 LEU A O 1
ATOM 1048 N N . TRP A 1 139 ? -8.271 -5.546 22.873 1.00 95.44 139 TRP A N 1
ATOM 1049 C CA . TRP A 1 139 ? -7.397 -4.770 23.758 1.00 95.44 139 TRP A CA 1
ATOM 1050 C C . TRP A 1 139 ? -7.864 -3.312 23.875 1.00 95.44 139 TRP A C 1
ATOM 1052 O O . TRP A 1 139 ? -8.506 -2.793 22.958 1.00 95.44 139 TRP A O 1
ATOM 1062 N N . PRO A 1 140 ? -7.523 -2.619 24.978 1.00 92.06 140 PRO A N 1
ATOM 1063 C CA . PRO A 1 140 ? -8.014 -1.271 25.231 1.00 92.06 140 PRO A CA 1
ATOM 1064 C C . PRO A 1 140 ? -7.401 -0.229 24.290 1.00 92.06 140 PRO A C 1
ATOM 1066 O O . PRO A 1 140 ? -6.200 -0.241 23.992 1.00 92.06 140 PRO A O 1
ATOM 1069 N N . GLN A 1 141 ? -8.218 0.751 23.902 1.00 88.25 141 GLN A N 1
ATOM 1070 C CA . GLN A 1 141 ? -7.762 1.930 23.166 1.00 88.25 141 GLN A CA 1
ATOM 1071 C C . GLN A 1 141 ? -7.110 2.945 24.115 1.00 88.25 141 GLN A C 1
ATOM 1073 O O . GLN A 1 141 ? -7.776 3.796 24.700 1.00 88.25 141 GLN A O 1
ATOM 1078 N N . THR A 1 142 ? -5.787 2.876 24.261 1.00 90.00 142 THR A N 1
ATOM 1079 C CA . THR A 1 142 ? -5.017 3.872 25.025 1.00 90.00 142 THR A CA 1
ATOM 1080 C C . THR A 1 142 ? -4.363 4.910 24.095 1.00 90.00 142 THR A C 1
ATOM 1082 O O . THR A 1 142 ? -4.232 4.668 22.890 1.00 90.00 142 THR A O 1
ATOM 1085 N N . PRO A 1 143 ? -3.922 6.077 24.603 1.00 89.44 143 PRO A N 1
ATOM 1086 C CA . PRO A 1 143 ? -3.225 7.068 23.777 1.00 89.44 143 PRO A CA 1
ATOM 1087 C C . PRO A 1 143 ? -1.885 6.574 23.209 1.00 89.44 143 PRO A C 1
ATOM 1089 O O . PRO A 1 143 ? -1.484 6.988 22.124 1.00 89.44 143 PRO A O 1
ATOM 1092 N N . ALA A 1 144 ? -1.192 5.662 23.902 1.00 92.44 144 ALA A N 1
ATOM 1093 C CA . ALA A 1 144 ? 0.153 5.229 23.520 1.00 92.44 144 ALA A CA 1
ATOM 1094 C C . ALA A 1 144 ? 0.215 4.525 22.138 1.00 92.44 144 ALA A C 1
ATOM 1096 O O . ALA A 1 144 ? 1.005 4.959 21.298 1.00 92.44 144 ALA A O 1
ATOM 1097 N N . PRO A 1 145 ? -0.635 3.527 21.816 1.00 93.44 145 PRO A N 1
ATOM 1098 C CA . PRO A 1 145 ? -0.717 2.923 20.483 1.00 93.44 145 PRO A CA 1
ATOM 1099 C C . PRO A 1 145 ? -1.009 3.896 19.332 1.00 93.44 145 PRO A C 1
ATOM 1101 O O . PRO A 1 145 ? -0.644 3.609 18.190 1.00 93.44 145 PRO A O 1
ATOM 1104 N N . ARG A 1 146 ? -1.609 5.068 19.599 1.00 92.06 146 ARG A N 1
ATOM 1105 C CA . ARG A 1 146 ? -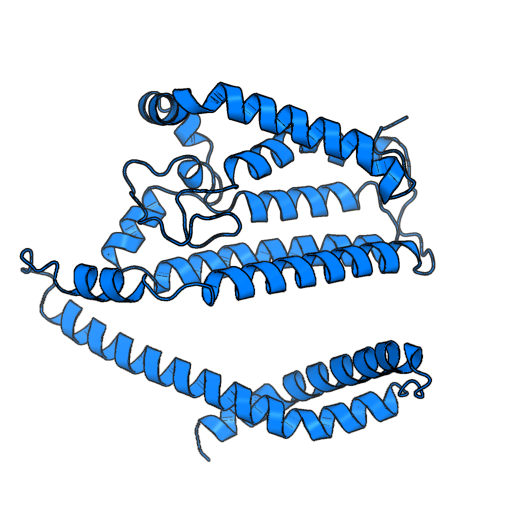1.860 6.094 18.566 1.00 92.06 146 ARG A CA 1
ATOM 1106 C C . ARG A 1 146 ? -0.569 6.709 18.025 1.00 92.06 146 ARG A C 1
ATOM 1108 O O . ARG A 1 146 ? -0.568 7.249 16.919 1.00 92.06 146 ARG A O 1
ATOM 1115 N N . TRP A 1 147 ? 0.553 6.579 18.733 1.00 94.75 147 TRP A N 1
ATOM 1116 C CA . TRP A 1 147 ? 1.855 6.974 18.195 1.00 94.75 147 TRP A CA 1
ATOM 1117 C C . TRP A 1 147 ? 2.297 6.112 17.011 1.00 94.75 147 TRP A C 1
ATOM 1119 O O . TRP A 1 147 ? 3.022 6.613 16.155 1.00 94.75 147 TRP A O 1
ATOM 1129 N N . VAL A 1 148 ? 1.845 4.857 16.896 1.00 96.50 148 VAL A N 1
ATOM 1130 C CA . VAL A 1 148 ? 2.316 3.943 15.841 1.00 96.50 148 VAL A CA 1
ATOM 1131 C C . VAL A 1 148 ? 1.955 4.454 14.432 1.00 96.50 148 VAL A C 1
ATOM 1133 O O . VAL A 1 148 ? 2.871 4.607 13.614 1.00 96.50 148 VAL A O 1
ATOM 1136 N N . PRO A 1 149 ? 0.693 4.821 14.115 1.00 95.50 149 PRO A N 1
ATOM 1137 C CA . PRO A 1 149 ? 0.374 5.484 12.845 1.00 95.50 149 PRO A CA 1
ATOM 1138 C C . PRO A 1 149 ? 1.084 6.830 12.643 1.00 95.50 149 PRO A C 1
ATOM 1140 O O . PRO A 1 149 ? 1.454 7.166 11.519 1.00 95.50 149 PRO A O 1
ATOM 1143 N N . ASN A 1 150 ? 1.309 7.603 13.711 1.00 94.31 150 ASN A N 1
ATOM 1144 C CA . ASN A 1 150 ? 1.960 8.914 13.619 1.00 94.31 150 ASN A CA 1
ATOM 1145 C C . ASN A 1 150 ? 3.454 8.795 13.267 1.00 94.31 150 ASN A C 1
ATOM 1147 O O . ASN A 1 150 ? 3.929 9.484 12.368 1.00 94.31 150 ASN A O 1
ATOM 1151 N N . VAL A 1 151 ? 4.183 7.871 13.899 1.00 96.00 151 VAL A N 1
ATOM 1152 C CA . VAL A 1 151 ? 5.608 7.613 13.620 1.00 96.00 151 VAL A CA 1
ATOM 1153 C C . VAL A 1 151 ? 5.809 6.986 12.239 1.00 96.00 151 VAL A C 1
ATOM 1155 O O . VAL A 1 151 ? 6.787 7.281 11.556 1.00 96.00 151 VAL A O 1
ATOM 1158 N N . THR A 1 152 ? 4.879 6.139 11.795 1.00 97.12 152 THR A N 1
ATOM 1159 C CA . THR A 1 152 ? 4.957 5.497 10.470 1.00 97.12 152 THR A CA 1
ATOM 1160 C C . THR A 1 152 ? 4.451 6.390 9.330 1.00 97.12 152 THR A C 1
ATOM 1162 O O . THR A 1 152 ? 4.779 6.137 8.167 1.00 97.12 152 THR A O 1
ATOM 1165 N N . SER A 1 153 ? 3.717 7.468 9.633 1.00 95.56 153 SER A N 1
ATOM 1166 C CA . SER A 1 153 ? 3.129 8.383 8.642 1.00 95.56 153 SER A CA 1
ATOM 1167 C C . SER A 1 153 ? 4.135 9.000 7.662 1.00 95.56 153 SER A C 1
ATOM 1169 O O . SER A 1 153 ? 3.849 8.971 6.464 1.00 95.56 153 SER A O 1
ATOM 1171 N N . PRO A 1 154 ? 5.312 9.515 8.077 1.00 95.69 154 PRO A N 1
ATOM 1172 C CA . PRO A 1 154 ? 6.286 10.065 7.131 1.00 95.69 154 PRO A CA 1
ATOM 1173 C C . PRO A 1 154 ? 6.718 9.047 6.067 1.00 95.69 154 PRO A C 1
ATOM 1175 O O . PRO A 1 154 ? 6.816 9.372 4.882 1.00 95.69 154 PRO A O 1
ATOM 1178 N N . ILE A 1 155 ? 6.912 7.787 6.474 1.00 96.75 155 ILE A N 1
ATOM 1179 C CA . ILE A 1 155 ? 7.275 6.690 5.570 1.00 96.75 155 ILE A CA 1
ATOM 1180 C C . ILE A 1 155 ? 6.094 6.367 4.652 1.00 96.75 155 ILE A C 1
ATOM 1182 O O . ILE A 1 155 ? 6.266 6.290 3.435 1.00 96.75 155 ILE A O 1
ATOM 1186 N N . PHE A 1 156 ? 4.889 6.232 5.211 1.00 97.94 156 PHE A N 1
ATOM 1187 C CA . PHE A 1 156 ? 3.670 5.972 4.448 1.00 97.94 156 PHE A CA 1
ATOM 1188 C C . PHE A 1 156 ? 3.443 7.020 3.349 1.00 97.94 156 PHE A C 1
ATOM 1190 O O . PHE A 1 156 ? 3.306 6.657 2.180 1.00 97.94 156 PHE A O 1
ATOM 1197 N N . TRP A 1 157 ? 3.463 8.312 3.684 1.00 97.69 157 TRP A N 1
ATOM 1198 C CA . TRP A 1 157 ? 3.207 9.377 2.710 1.00 97.69 157 TRP A CA 1
ATOM 1199 C C . TRP A 1 157 ? 4.310 9.493 1.660 1.00 97.69 157 TRP A C 1
ATOM 1201 O O . TRP A 1 157 ? 4.011 9.734 0.489 1.00 97.69 157 TRP A O 1
ATOM 1211 N N . THR A 1 158 ? 5.563 9.224 2.037 1.00 96.19 158 THR A N 1
ATOM 1212 C CA . THR A 1 158 ? 6.673 9.109 1.080 1.00 96.19 158 THR A CA 1
ATOM 1213 C C . THR A 1 158 ? 6.408 7.996 0.066 1.00 96.19 158 THR A C 1
ATOM 1215 O O . THR A 1 158 ? 6.505 8.223 -1.141 1.00 96.19 158 THR A O 1
ATOM 1218 N N . LEU A 1 159 ? 6.004 6.808 0.527 1.00 97.75 159 LEU A N 1
ATOM 1219 C CA . LEU A 1 159 ? 5.652 5.689 -0.351 1.00 97.75 159 LEU A CA 1
ATOM 1220 C C . LEU A 1 159 ? 4.441 6.015 -1.238 1.00 97.75 159 LEU A C 1
ATOM 1222 O O . LEU A 1 159 ? 4.447 5.676 -2.421 1.00 97.75 159 LEU A O 1
ATOM 1226 N N . VAL A 1 160 ? 3.423 6.697 -0.703 1.00 97.56 160 VAL A N 1
ATOM 1227 C CA . VAL A 1 160 ? 2.242 7.113 -1.475 1.00 97.56 160 VAL A CA 1
ATOM 1228 C C . VAL A 1 160 ? 2.634 8.049 -2.615 1.00 97.56 160 VAL A C 1
ATOM 1230 O O . VAL A 1 160 ? 2.342 7.763 -3.777 1.00 97.56 160 VAL A O 1
ATOM 1233 N N . VAL A 1 161 ? 3.340 9.136 -2.312 1.00 96.88 161 VAL A N 1
ATOM 1234 C CA . VAL A 1 161 ? 3.696 10.149 -3.315 1.00 96.88 161 VAL A CA 1
ATOM 1235 C C . VAL A 1 161 ? 4.666 9.598 -4.353 1.00 96.88 161 VAL A C 1
ATOM 1237 O O . VAL A 1 161 ? 4.458 9.797 -5.551 1.00 96.88 161 VAL A O 1
ATOM 1240 N N . LEU A 1 162 ? 5.694 8.865 -3.925 1.00 95.25 162 LEU A N 1
ATOM 1241 C CA . LEU A 1 162 ? 6.692 8.299 -4.837 1.00 95.25 162 LEU A CA 1
ATOM 1242 C C . LEU A 1 162 ? 6.179 7.070 -5.602 1.00 95.25 162 LEU A C 1
ATOM 1244 O O . LEU A 1 162 ? 6.763 6.688 -6.617 1.00 95.25 162 LEU A O 1
ATOM 1248 N N . GLY A 1 163 ? 5.086 6.458 -5.140 1.00 93.88 163 GLY A N 1
ATOM 1249 C CA . GLY A 1 163 ? 4.416 5.350 -5.812 1.00 93.88 163 GLY A CA 1
ATOM 1250 C C . GLY A 1 163 ? 3.418 5.762 -6.889 1.00 93.88 163 GLY A C 1
ATOM 1251 O O . GLY A 1 163 ? 3.084 4.947 -7.755 1.00 93.88 163 GLY A O 1
ATOM 1252 N N . ILE A 1 164 ? 2.955 7.013 -6.881 1.00 92.19 164 ILE A N 1
ATOM 1253 C CA . ILE A 1 164 ? 2.083 7.543 -7.930 1.00 92.19 164 ILE A CA 1
ATOM 1254 C C . ILE A 1 164 ? 2.902 7.774 -9.198 1.00 92.19 164 ILE A C 1
ATOM 1256 O O . ILE A 1 164 ? 3.926 8.452 -9.194 1.00 92.19 164 ILE A O 1
ATOM 1260 N N . ARG A 1 165 ? 2.409 7.233 -10.316 1.00 89.75 165 ARG A N 1
ATOM 1261 C CA . ARG A 1 165 ? 3.084 7.282 -11.617 1.00 89.75 165 ARG A CA 1
ATOM 1262 C C . ARG A 1 165 ? 4.504 6.709 -11.554 1.00 89.75 165 ARG A C 1
ATOM 1264 O O . ARG A 1 165 ? 5.400 7.202 -12.240 1.00 89.75 165 ARG A O 1
ATOM 1271 N N . LEU A 1 166 ? 4.693 5.630 -10.797 1.00 91.88 166 LEU A N 1
ATOM 1272 C CA . LEU A 1 166 ? 5.965 4.916 -10.751 1.00 91.88 166 LEU A CA 1
ATOM 1273 C C . LEU A 1 166 ? 6.338 4.407 -12.160 1.00 91.88 166 LEU A C 1
ATOM 1275 O O . LEU A 1 166 ? 5.462 3.852 -12.841 1.00 91.88 166 LEU A O 1
ATOM 1279 N N . PRO A 1 167 ? 7.604 4.537 -12.608 1.00 90.06 167 PRO A N 1
ATOM 1280 C CA . PRO A 1 167 ? 8.087 3.923 -13.840 1.00 90.06 167 PRO A CA 1
ATOM 1281 C C . PRO A 1 167 ? 8.255 2.413 -13.617 1.00 90.06 167 PRO A C 1
ATOM 1283 O O . PRO A 1 167 ? 9.340 1.882 -13.722 1.00 90.06 167 PRO A O 1
ATOM 1286 N N . TRP A 1 168 ? 7.187 1.717 -13.230 1.00 91.38 168 TRP A N 1
ATOM 1287 C CA . TRP A 1 168 ? 7.095 0.266 -13.090 1.00 91.38 168 TRP A CA 1
ATOM 1288 C C . TRP A 1 168 ? 5.628 -0.124 -13.347 1.00 91.38 168 TRP A C 1
ATOM 1290 O O . TRP A 1 168 ? 4.785 -0.002 -12.457 1.00 91.38 168 TRP A O 1
ATOM 1300 N N . PRO A 1 169 ? 5.267 -0.532 -14.578 1.00 88.38 169 PRO A N 1
ATOM 1301 C CA . PRO A 1 169 ? 3.867 -0.710 -14.990 1.00 88.38 169 PRO A CA 1
ATOM 1302 C C . PRO A 1 169 ? 3.098 -1.809 -14.240 1.00 88.38 169 PRO A C 1
ATOM 1304 O O . PRO A 1 169 ? 1.864 -1.823 -14.242 1.00 88.38 169 PRO A O 1
ATOM 1307 N N . TRP A 1 170 ? 3.810 -2.756 -13.626 1.00 90.50 170 TRP A N 1
ATOM 1308 C CA . TRP A 1 170 ? 3.248 -3.951 -12.994 1.00 90.50 170 TRP A CA 1
ATOM 1309 C C . TRP A 1 170 ? 3.069 -3.792 -11.485 1.00 90.50 170 TRP A C 1
ATOM 1311 O O . TRP A 1 170 ? 3.271 -4.742 -10.741 1.00 90.50 170 TRP A O 1
ATOM 1321 N N . THR A 1 171 ? 2.686 -2.610 -11.014 1.00 90.56 171 THR A N 1
ATOM 1322 C CA . THR A 1 171 ? 2.300 -2.391 -9.615 1.00 90.56 171 THR A CA 1
ATOM 1323 C C . THR A 1 171 ? 1.119 -1.433 -9.516 1.00 90.56 171 THR A C 1
ATOM 1325 O O . THR A 1 171 ? 0.717 -0.802 -10.500 1.00 90.56 171 THR A O 1
ATOM 1328 N N . LEU A 1 172 ? 0.553 -1.313 -8.319 1.00 87.69 172 LEU A N 1
ATOM 1329 C CA . LEU A 1 172 ? -0.418 -0.272 -8.014 1.00 87.69 172 LEU A CA 1
ATOM 1330 C C . LEU A 1 172 ? 0.270 1.102 -8.053 1.00 87.69 172 LEU A C 1
ATOM 1332 O O . LEU A 1 172 ? 1.310 1.289 -7.432 1.00 87.69 172 LEU A O 1
ATOM 1336 N N . GLY A 1 173 ? -0.303 2.053 -8.796 1.00 85.00 173 GLY A N 1
ATOM 1337 C CA . GLY A 1 173 ? 0.290 3.381 -9.018 1.00 85.00 173 GLY A CA 1
ATOM 1338 C C . GLY A 1 173 ? 1.260 3.460 -10.203 1.00 85.00 173 GLY A C 1
ATOM 1339 O O . GLY A 1 173 ? 1.631 4.558 -10.612 1.00 85.00 173 GLY A O 1
ATOM 1340 N N . GLY A 1 174 ? 1.610 2.325 -10.817 1.00 86.81 174 GLY A N 1
ATOM 1341 C CA . GLY A 1 174 ? 2.509 2.261 -11.968 1.00 86.81 174 GLY A CA 1
ATOM 1342 C C . GLY A 1 174 ? 1.949 2.878 -13.255 1.00 86.81 174 GLY A C 1
ATOM 1343 O O . GLY A 1 174 ? 0.758 2.759 -13.567 1.00 86.81 174 GLY A O 1
ATOM 1344 N N . GLN A 1 175 ? 2.820 3.497 -14.057 1.00 83.31 175 GLN A N 1
ATOM 1345 C CA . GLN A 1 175 ? 2.458 4.030 -15.375 1.00 83.31 175 GLN A CA 1
ATOM 1346 C C . GLN A 1 175 ? 2.281 2.904 -16.403 1.00 83.31 175 GLN A C 1
ATOM 1348 O O . GLN A 1 175 ? 3.241 2.427 -17.000 1.00 83.31 175 GLN A O 1
ATOM 1353 N N . ARG A 1 176 ? 1.034 2.491 -16.661 1.00 70.38 176 ARG A N 1
ATOM 1354 C CA . ARG A 1 176 ? 0.727 1.333 -17.530 1.00 70.38 176 ARG A CA 1
ATOM 1355 C C . ARG A 1 176 ? 1.181 1.458 -18.989 1.00 70.38 176 ARG A C 1
ATOM 1357 O O . ARG A 1 176 ? 1.336 0.435 -19.647 1.00 70.38 176 ARG A O 1
ATOM 1364 N N . ALA A 1 177 ? 1.328 2.681 -19.499 1.00 67.25 177 ALA A N 1
ATOM 1365 C CA . ALA A 1 177 ? 1.723 2.946 -20.884 1.00 67.25 177 ALA A CA 1
ATOM 1366 C C . ALA A 1 177 ? 3.237 3.160 -21.059 1.00 67.25 177 ALA A C 1
ATOM 1368 O O . ALA A 1 177 ? 3.710 3.196 -22.192 1.00 67.25 177 ALA A O 1
ATOM 1369 N N . ALA A 1 178 ? 3.990 3.305 -19.965 1.00 68.81 178 ALA A N 1
ATOM 1370 C CA . ALA A 1 178 ? 5.425 3.539 -20.024 1.00 68.81 178 ALA A CA 1
ATOM 1371 C C . ALA A 1 178 ? 6.175 2.228 -20.295 1.00 68.81 178 ALA A C 1
ATOM 1373 O O . ALA A 1 178 ? 5.845 1.179 -19.735 1.00 68.81 178 ALA A O 1
ATOM 1374 N N . ARG A 1 179 ? 7.210 2.287 -21.138 1.00 80.62 179 ARG A N 1
ATOM 1375 C CA . ARG A 1 179 ? 8.215 1.223 -21.215 1.00 80.62 179 ARG A CA 1
ATOM 1376 C C . ARG A 1 179 ? 9.136 1.362 -20.002 1.00 80.62 179 ARG A C 1
ATOM 1378 O O . ARG A 1 179 ? 9.534 2.474 -19.677 1.00 80.62 179 ARG A O 1
ATOM 1385 N N . PHE A 1 180 ? 9.437 0.250 -19.336 1.00 89.12 180 PHE A N 1
ATOM 1386 C CA . PHE A 1 180 ? 10.412 0.246 -18.249 1.00 89.12 180 PHE A CA 1
ATOM 1387 C C . PHE A 1 180 ? 11.827 0.405 -18.813 1.00 89.12 180 PHE A C 1
ATOM 1389 O O . PHE A 1 180 ? 12.185 -0.322 -19.740 1.00 89.12 180 PHE A O 1
ATOM 1396 N N . ASP A 1 181 ? 12.595 1.332 -18.247 1.00 90.56 181 ASP A N 1
ATOM 1397 C CA . ASP A 1 181 ? 14.007 1.558 -18.549 1.00 90.56 181 ASP A CA 1
ATOM 1398 C C . ASP A 1 181 ? 14.850 1.172 -17.314 1.00 90.56 181 ASP A C 1
ATOM 1400 O O . ASP A 1 181 ? 14.750 1.851 -16.286 1.00 90.56 181 ASP A O 1
ATOM 1404 N N . PRO A 1 182 ? 15.633 0.075 -17.373 1.00 91.56 182 PRO A N 1
ATOM 1405 C CA . PRO A 1 182 ? 16.473 -0.368 -16.261 1.00 91.56 182 PRO A CA 1
ATOM 1406 C C . PRO A 1 182 ? 17.546 0.635 -15.825 1.00 91.56 182 PRO A C 1
ATOM 1408 O O . PRO A 1 182 ? 17.931 0.602 -14.657 1.00 91.56 182 PRO A O 1
ATOM 1411 N N . ASP A 1 183 ? 17.991 1.537 -16.705 1.00 90.62 183 ASP A N 1
ATOM 1412 C CA . ASP A 1 183 ? 19.031 2.528 -16.386 1.00 90.62 183 ASP A CA 1
ATOM 1413 C C . ASP A 1 183 ? 18.455 3.755 -15.653 1.00 90.62 183 ASP A C 1
ATOM 1415 O O . ASP A 1 183 ? 19.170 4.515 -14.990 1.00 90.62 183 ASP A O 1
ATOM 1419 N N . ARG A 1 184 ? 17.128 3.933 -15.725 1.00 90.75 184 ARG A N 1
ATOM 1420 C CA . ARG A 1 184 ? 16.376 4.995 -15.038 1.00 90.75 184 ARG A CA 1
ATOM 1421 C C . ARG A 1 184 ? 15.194 4.414 -14.251 1.00 90.75 184 ARG A C 1
ATOM 1423 O O . ARG A 1 184 ? 14.039 4.779 -14.493 1.00 90.75 184 ARG A O 1
ATOM 1430 N N . PRO A 1 185 ? 15.450 3.551 -13.248 1.00 91.50 185 PRO A N 1
ATOM 1431 C CA . PRO A 1 185 ? 14.403 2.848 -12.501 1.00 91.50 185 PRO A CA 1
ATOM 1432 C C . PRO A 1 185 ? 13.575 3.776 -11.596 1.00 91.50 185 PRO A C 1
ATOM 1434 O O . PRO A 1 185 ? 12.543 3.370 -11.053 1.00 91.50 185 PRO A O 1
ATOM 1437 N N . GLY A 1 186 ? 14.018 5.022 -11.385 1.00 92.88 186 GLY A N 1
ATOM 1438 C CA . GLY A 1 186 ? 13.384 5.963 -10.466 1.00 92.88 186 GLY A CA 1
ATOM 1439 C C . GLY A 1 186 ? 13.236 5.361 -9.068 1.00 92.88 186 GLY A C 1
ATOM 1440 O O . GLY A 1 186 ? 14.119 4.651 -8.585 1.00 92.88 186 GLY A O 1
ATOM 1441 N N . PHE A 1 187 ? 12.090 5.588 -8.421 1.00 94.69 187 PHE A N 1
ATOM 1442 C CA . PHE A 1 187 ? 11.837 5.046 -7.082 1.00 94.69 187 PHE A CA 1
ATOM 1443 C C . PHE A 1 187 ? 11.683 3.514 -7.050 1.00 94.69 187 PHE A C 1
ATOM 1445 O O . PHE A 1 187 ? 11.815 2.918 -5.983 1.00 94.69 187 PHE A O 1
ATOM 1452 N N . ALA A 1 188 ? 11.508 2.849 -8.203 1.00 95.19 188 ALA A N 1
ATOM 1453 C CA . ALA A 1 188 ? 11.434 1.388 -8.266 1.00 95.19 188 ALA A CA 1
ATOM 1454 C C . ALA A 1 188 ? 12.754 0.702 -7.857 1.00 95.19 188 ALA A C 1
ATOM 1456 O O . ALA A 1 188 ? 12.738 -0.459 -7.441 1.00 95.19 188 ALA A O 1
ATOM 1457 N N . ALA A 1 189 ? 13.880 1.428 -7.907 1.00 95.75 189 ALA A N 1
ATOM 1458 C CA . ALA A 1 189 ? 15.159 0.978 -7.357 1.00 95.75 189 ALA A CA 1
ATOM 1459 C C . ALA A 1 189 ? 15.099 0.772 -5.836 1.00 95.75 189 ALA A C 1
ATOM 1461 O O . ALA A 1 189 ? 15.645 -0.209 -5.324 1.00 95.75 189 ALA A O 1
ATOM 1462 N N . VAL A 1 190 ? 14.412 1.674 -5.123 1.00 96.19 190 VAL A N 1
ATOM 1463 C CA . VAL A 1 190 ? 14.215 1.606 -3.666 1.00 96.19 190 VAL A CA 1
ATOM 1464 C C . VAL A 1 190 ? 13.093 0.637 -3.324 1.00 96.19 190 VAL A C 1
ATOM 1466 O O . VAL A 1 190 ? 13.243 -0.201 -2.441 1.00 96.19 190 VAL A O 1
ATOM 1469 N N . THR A 1 191 ? 11.964 0.733 -4.026 1.00 97.12 191 THR A N 1
ATOM 1470 C CA . THR A 1 191 ? 10.879 -0.240 -3.928 1.00 97.12 191 THR A CA 1
ATOM 1471 C C . THR A 1 191 ? 10.012 -0.239 -5.182 1.00 97.12 191 THR A C 1
ATOM 1473 O O . THR A 1 191 ? 9.493 0.790 -5.611 1.00 97.12 191 THR A O 1
ATOM 1476 N N . ARG A 1 192 ? 9.792 -1.420 -5.761 1.00 96.44 192 ARG A N 1
ATOM 1477 C CA . ARG A 1 192 ? 8.915 -1.628 -6.926 1.00 96.44 192 ARG A CA 1
ATOM 1478 C C . ARG A 1 192 ? 7.430 -1.750 -6.574 1.00 96.44 192 ARG A C 1
ATOM 1480 O O . ARG A 1 192 ? 6.583 -1.737 -7.467 1.00 96.44 192 ARG A O 1
ATOM 1487 N N . HIS A 1 193 ? 7.091 -1.817 -5.284 1.00 97.25 193 HIS A N 1
ATOM 1488 C CA . HIS A 1 193 ? 5.711 -1.924 -4.797 1.00 97.25 193 HIS A CA 1
ATOM 1489 C C . HIS A 1 193 ? 5.347 -0.889 -3.719 1.00 97.25 193 HIS A C 1
ATOM 1491 O O . HIS A 1 193 ? 4.728 -1.249 -2.719 1.00 97.25 193 HIS A O 1
ATOM 1497 N N . PRO A 1 194 ? 5.653 0.405 -3.915 1.00 97.44 194 PRO A N 1
ATOM 1498 C CA . PRO A 1 194 ? 5.516 1.418 -2.873 1.00 97.44 194 PRO A CA 1
ATOM 1499 C C . PRO A 1 194 ? 4.095 1.528 -2.322 1.00 97.44 194 PRO A C 1
ATOM 1501 O O . PRO A 1 194 ? 3.929 1.536 -1.112 1.00 97.44 194 PRO A O 1
ATOM 1504 N N . LEU A 1 195 ? 3.057 1.527 -3.171 1.00 96.75 195 LEU A N 1
ATOM 1505 C CA . LEU A 1 195 ? 1.668 1.625 -2.699 1.00 96.75 195 LEU A CA 1
ATOM 1506 C C . LEU A 1 195 ? 1.165 0.357 -1.996 1.00 96.75 195 LEU A C 1
ATOM 1508 O O . LEU A 1 195 ? 0.330 0.454 -1.102 1.00 96.75 195 LEU A O 1
ATOM 1512 N N . LEU A 1 196 ? 1.668 -0.828 -2.364 1.00 96.25 196 LEU A N 1
ATOM 1513 C CA . LEU A 1 196 ? 1.341 -2.060 -1.636 1.00 96.25 196 LEU A CA 1
ATOM 1514 C C . LEU A 1 196 ? 2.041 -2.057 -0.272 1.00 96.25 196 LEU A C 1
ATOM 1516 O O . LEU A 1 196 ? 1.403 -2.316 0.745 1.00 96.25 196 LEU A O 1
ATOM 1520 N N . ILE A 1 197 ? 3.317 -1.669 -0.215 1.00 98.00 197 ILE A N 1
ATOM 1521 C CA . ILE A 1 197 ? 4.036 -1.517 1.057 1.00 98.00 197 ILE A CA 1
ATOM 1522 C C . ILE A 1 197 ? 3.395 -0.421 1.916 1.00 98.00 197 ILE A C 1
ATOM 1524 O O . ILE A 1 197 ? 3.269 -0.609 3.119 1.00 98.00 197 ILE A O 1
ATOM 1528 N N . ALA A 1 198 ? 2.914 0.675 1.323 1.00 97.94 198 ALA A N 1
ATOM 1529 C CA . ALA A 1 198 ? 2.160 1.704 2.032 1.00 97.94 198 ALA A CA 1
ATOM 1530 C C . ALA A 1 198 ? 0.866 1.133 2.630 1.00 97.94 198 ALA A C 1
ATOM 1532 O O . ALA A 1 198 ? 0.613 1.332 3.813 1.00 97.94 198 ALA A O 1
ATOM 1533 N N . LEU A 1 199 ? 0.083 0.368 1.858 1.00 97.00 199 LEU A N 1
ATOM 1534 C CA . LEU A 1 199 ? -1.119 -0.312 2.358 1.00 97.00 199 LEU A CA 1
ATOM 1535 C C . LEU A 1 199 ? -0.790 -1.296 3.490 1.00 97.00 199 LEU A C 1
ATOM 1537 O O . LEU A 1 199 ? -1.509 -1.350 4.484 1.00 97.00 199 LEU A O 1
ATOM 1541 N N . MET A 1 200 ? 0.301 -2.051 3.355 1.00 97.62 200 MET A N 1
ATOM 1542 C CA . MET A 1 200 ? 0.787 -2.993 4.367 1.00 97.62 200 MET A CA 1
ATOM 1543 C C . MET A 1 200 ? 1.196 -2.265 5.654 1.00 97.62 200 MET A C 1
ATOM 1545 O O . MET A 1 200 ? 0.750 -2.637 6.732 1.00 97.62 200 MET A O 1
ATOM 1549 N N . LEU A 1 201 ? 1.997 -1.202 5.543 1.00 98.06 201 LEU A N 1
ATOM 1550 C CA . LEU A 1 201 ? 2.450 -0.395 6.675 1.00 98.06 201 LEU A CA 1
ATOM 1551 C C . LEU A 1 201 ? 1.274 0.287 7.378 1.00 98.06 201 LEU A C 1
ATOM 1553 O O . LEU A 1 201 ? 1.179 0.229 8.598 1.00 98.06 201 LEU A O 1
ATOM 1557 N N . TRP A 1 202 ? 0.366 0.893 6.609 1.00 97.75 202 TRP A N 1
ATOM 1558 C CA . TRP A 1 202 ? -0.833 1.544 7.128 1.00 97.75 202 TRP A CA 1
ATOM 1559 C C . TRP A 1 202 ? -1.722 0.554 7.874 1.00 97.75 202 TRP A C 1
ATOM 1561 O O . TRP A 1 202 ? -2.035 0.785 9.037 1.00 97.75 202 TRP A O 1
ATOM 1571 N N . SER A 1 203 ? -2.078 -0.566 7.244 1.00 97.62 203 SER A N 1
ATOM 1572 C CA . SER A 1 203 ? -2.954 -1.565 7.866 1.00 97.62 203 SER A CA 1
ATOM 1573 C C . SER A 1 203 ? -2.331 -2.164 9.124 1.00 97.62 203 SER A C 1
ATOM 1575 O O . SER A 1 203 ? -2.994 -2.231 10.153 1.00 97.62 203 SER A O 1
ATOM 1577 N N . PHE A 1 204 ? -1.042 -2.503 9.089 1.00 98.25 204 PHE A N 1
ATOM 1578 C CA . PHE A 1 204 ? -0.333 -2.992 10.268 1.00 98.25 204 PHE A CA 1
ATOM 1579 C C . PHE A 1 204 ? -0.302 -1.957 11.399 1.00 98.25 204 PHE A C 1
ATOM 1581 O O . PHE A 1 204 ? -0.642 -2.277 12.535 1.00 98.25 204 PHE A O 1
ATOM 1588 N N . ALA A 1 205 ? 0.051 -0.704 11.094 1.00 97.88 205 ALA A N 1
ATOM 1589 C CA . ALA A 1 205 ? 0.115 0.368 12.085 1.00 97.88 205 ALA A CA 1
ATOM 1590 C C . ALA A 1 205 ? -1.245 0.652 12.740 1.00 97.88 205 ALA A C 1
ATOM 1592 O O . ALA A 1 205 ? -1.289 1.008 13.916 1.00 97.88 205 ALA A O 1
ATOM 1593 N N . HIS A 1 206 ? -2.345 0.475 12.003 1.00 96.31 206 HIS A N 1
ATOM 1594 C CA . HIS A 1 206 ? -3.695 0.711 12.511 1.00 96.31 206 HIS A CA 1
ATOM 1595 C C . HIS A 1 206 ? -4.251 -0.441 13.349 1.00 96.31 206 HIS A C 1
ATOM 1597 O O . HIS A 1 206 ? -5.233 -0.213 14.048 1.00 96.31 206 HIS A O 1
ATOM 1603 N N . LEU A 1 207 ? -3.629 -1.626 13.370 1.00 96.44 207 LEU A N 1
ATOM 1604 C CA . LEU A 1 207 ? -4.017 -2.661 14.335 1.00 96.44 207 LEU A CA 1
ATOM 1605 C C . LEU A 1 207 ? -3.836 -2.136 15.766 1.00 96.44 207 LEU A C 1
ATOM 1607 O O . LEU A 1 207 ? -4.759 -2.182 16.561 1.00 96.44 207 LEU A O 1
ATOM 1611 N N . PHE A 1 208 ? -2.692 -1.528 16.073 1.00 95.56 208 PHE A N 1
ATOM 1612 C CA . PHE A 1 208 ? -2.335 -1.111 17.433 1.00 95.56 208 PHE A CA 1
ATOM 1613 C C . PHE A 1 208 ? -3.382 -0.216 18.130 1.00 95.56 208 PHE A C 1
ATOM 1615 O O . PHE A 1 208 ? -3.814 -0.580 19.224 1.00 95.56 208 PHE A O 1
ATOM 1622 N N . PRO A 1 209 ? -3.821 0.923 17.556 1.00 94.50 209 PRO A N 1
ATOM 1623 C CA . PRO A 1 209 ? -4.835 1.764 18.191 1.00 94.50 209 PRO A CA 1
ATOM 1624 C C . PRO A 1 209 ? -6.269 1.223 18.077 1.00 94.50 209 PRO A C 1
ATOM 1626 O O . PRO A 1 209 ? -7.123 1.700 18.818 1.00 94.50 209 PRO A O 1
ATOM 1629 N N . ASN A 1 210 ? -6.547 0.260 17.187 1.00 92.94 210 ASN A N 1
ATOM 1630 C CA . ASN A 1 210 ? -7.896 -0.270 16.954 1.00 92.94 210 ASN A CA 1
ATOM 1631 C C . ASN A 1 210 ? -8.021 -1.702 17.484 1.00 92.94 210 ASN A C 1
ATOM 1633 O O . ASN A 1 210 ? -7.912 -2.676 16.738 1.00 92.94 210 ASN A O 1
ATOM 1637 N N . GLY A 1 211 ? -8.242 -1.809 18.792 1.00 92.06 211 GLY A N 1
ATOM 1638 C CA . GLY A 1 211 ? -8.277 -3.079 19.511 1.00 92.06 211 GLY A CA 1
ATOM 1639 C C . GLY A 1 211 ? -9.604 -3.813 19.530 1.00 92.06 211 GLY A C 1
ATOM 1640 O O . GLY A 1 211 ? -9.823 -4.594 20.445 1.00 92.06 211 GLY A O 1
ATOM 1641 N N . ASP A 1 212 ? -10.490 -3.594 18.563 1.00 91.31 212 ASP A N 1
ATOM 1642 C CA . ASP A 1 212 ? -11.735 -4.350 18.430 1.00 91.31 212 ASP A CA 1
ATOM 1643 C C . ASP A 1 212 ? -11.699 -5.342 17.263 1.00 91.31 212 ASP A C 1
ATOM 1645 O O . ASP A 1 212 ? -10.970 -5.185 16.279 1.00 91.31 212 ASP A O 1
ATOM 1649 N N . LEU A 1 213 ? -12.527 -6.380 17.366 1.00 85.06 213 LEU A N 1
ATOM 1650 C CA . LEU A 1 213 ? -12.548 -7.484 16.410 1.00 85.06 213 LEU A CA 1
ATOM 1651 C C . LEU A 1 213 ? -12.815 -7.039 14.962 1.00 85.06 213 LEU A C 1
ATOM 1653 O O . LEU A 1 213 ? -12.203 -7.579 14.038 1.00 85.06 213 LEU A O 1
ATOM 1657 N N . ALA A 1 214 ? -13.710 -6.072 14.743 1.00 84.88 214 ALA A N 1
ATOM 1658 C CA . ALA A 1 214 ? -14.091 -5.647 13.397 1.00 84.88 214 ALA A CA 1
ATOM 1659 C C . ALA A 1 214 ? -12.924 -4.952 12.683 1.00 84.88 214 ALA A C 1
ATOM 1661 O O . ALA A 1 214 ? -12.604 -5.295 11.538 1.00 84.88 214 ALA A O 1
ATOM 1662 N N . HIS A 1 215 ? -12.240 -4.035 13.370 1.00 90.75 215 HIS A N 1
ATOM 1663 C CA . HIS A 1 215 ? -11.067 -3.359 12.821 1.00 90.75 215 HIS A CA 1
ATOM 1664 C C . HIS A 1 215 ? -9.872 -4.302 12.666 1.00 90.75 215 HIS A C 1
ATOM 1666 O O . HIS A 1 215 ? -9.169 -4.221 11.657 1.00 90.75 215 HIS A O 1
ATOM 1672 N N . VAL A 1 216 ? -9.675 -5.253 13.583 1.00 91.62 216 VAL A N 1
ATOM 1673 C CA . VAL A 1 216 ? -8.629 -6.278 13.434 1.00 91.62 216 VAL A CA 1
ATOM 1674 C C . VAL A 1 216 ? -8.852 -7.131 12.188 1.00 91.62 216 VAL A C 1
ATOM 1676 O O . VAL A 1 216 ? -7.908 -7.352 11.426 1.00 91.62 216 VAL A O 1
ATOM 1679 N N . ILE A 1 217 ? -10.089 -7.560 11.917 1.00 88.44 217 ILE A N 1
ATOM 1680 C CA . ILE A 1 217 ? -10.418 -8.289 10.683 1.00 88.44 217 ILE A CA 1
ATOM 1681 C C . ILE A 1 217 ? -10.183 -7.402 9.455 1.00 88.44 217 ILE A C 1
ATOM 1683 O O . ILE A 1 217 ? -9.578 -7.857 8.481 1.00 88.44 217 ILE A O 1
ATOM 1687 N N . LEU A 1 218 ? -10.630 -6.144 9.491 1.00 87.81 218 LEU A N 1
ATOM 1688 C CA . LEU A 1 218 ? -10.492 -5.205 8.378 1.00 87.81 218 LEU A CA 1
ATOM 1689 C C . LEU A 1 218 ? -9.023 -4.940 8.021 1.00 87.81 218 LEU A C 1
ATOM 1691 O O . LEU A 1 218 ? -8.592 -5.189 6.890 1.00 87.81 218 LEU A O 1
ATOM 1695 N N . PHE A 1 219 ? -8.243 -4.451 8.984 1.00 94.94 219 PHE A N 1
ATOM 1696 C CA . PHE A 1 219 ? -6.836 -4.122 8.782 1.00 94.94 219 PHE A CA 1
ATOM 1697 C C . PHE A 1 219 ? -5.999 -5.382 8.553 1.00 94.94 219 PHE A C 1
ATOM 1699 O O . PHE A 1 219 ? -5.169 -5.399 7.644 1.00 94.94 219 PHE A O 1
ATOM 1706 N N . GLY A 1 220 ? -6.269 -6.469 9.281 1.00 93.25 220 GLY A N 1
ATOM 1707 C CA . GLY A 1 220 ? -5.616 -7.761 9.065 1.00 93.25 220 GLY A CA 1
ATOM 1708 C C . GLY A 1 220 ? -5.828 -8.294 7.645 1.00 93.25 220 GLY A C 1
ATOM 1709 O O . GLY A 1 220 ? -4.883 -8.771 7.013 1.00 93.25 220 GLY A O 1
ATOM 1710 N N . SER A 1 221 ? -7.033 -8.132 7.090 1.00 91.38 221 SER A N 1
ATOM 1711 C CA . SER A 1 221 ? -7.334 -8.520 5.705 1.00 91.38 221 SER A CA 1
ATOM 1712 C C . SER A 1 221 ? -6.567 -7.676 4.687 1.00 91.38 221 SER A C 1
ATOM 1714 O O . SER A 1 221 ? -6.014 -8.229 3.737 1.00 91.38 221 SER A O 1
ATOM 1716 N N . PHE A 1 222 ? -6.479 -6.354 4.875 1.00 91.81 222 PHE A N 1
ATOM 1717 C CA . PHE A 1 222 ? -5.681 -5.494 3.988 1.00 91.81 222 PHE A CA 1
ATOM 1718 C C . PHE A 1 222 ? -4.181 -5.779 4.077 1.00 91.81 222 PHE A C 1
ATOM 1720 O O . PHE A 1 222 ? -3.499 -5.781 3.047 1.00 91.81 222 PHE A O 1
ATOM 1727 N N . PHE A 1 223 ? -3.680 -6.069 5.277 1.00 96.62 223 PHE A N 1
ATOM 1728 C CA . PHE A 1 223 ? -2.298 -6.477 5.495 1.00 96.62 223 PHE A CA 1
ATOM 1729 C C . PHE A 1 223 ? -1.988 -7.779 4.743 1.00 96.62 223 PHE A C 1
ATOM 1731 O O . PHE A 1 223 ? -1.069 -7.821 3.919 1.00 96.62 223 PHE A O 1
ATOM 1738 N N . GLY A 1 224 ? -2.814 -8.813 4.943 1.00 90.56 224 GLY A N 1
ATOM 1739 C CA . GLY A 1 224 ? -2.685 -10.099 4.254 1.00 90.56 224 GLY A CA 1
ATOM 1740 C C . GLY A 1 224 ? -2.829 -9.983 2.734 1.00 90.56 224 GLY A C 1
ATOM 1741 O O . GLY A 1 224 ? -2.032 -10.557 1.989 1.00 90.56 224 GLY A O 1
ATOM 1742 N N . LEU A 1 225 ? -3.790 -9.184 2.255 1.00 89.00 225 LEU A N 1
ATOM 1743 C CA . LEU A 1 225 ? -3.963 -8.889 0.831 1.00 89.00 225 LEU A CA 1
ATOM 1744 C C . LEU A 1 225 ? -2.700 -8.258 0.242 1.00 89.00 225 LEU A C 1
ATOM 1746 O O . LEU A 1 225 ? -2.284 -8.641 -0.850 1.00 89.00 225 LEU A O 1
ATOM 1750 N N . SER A 1 226 ? -2.093 -7.301 0.944 1.00 92.38 226 SER A N 1
ATOM 1751 C CA . SER A 1 226 ? -0.889 -6.634 0.456 1.00 92.38 226 SER A CA 1
ATOM 1752 C C . SER A 1 226 ? 0.306 -7.589 0.373 1.00 92.38 226 SER A C 1
ATOM 1754 O O . SER A 1 226 ? 0.986 -7.637 -0.658 1.00 92.38 226 SER A O 1
ATOM 1756 N N . LEU A 1 227 ? 0.499 -8.428 1.400 1.00 92.81 227 LEU A N 1
ATOM 1757 C CA . LEU A 1 227 ? 1.519 -9.480 1.399 1.00 92.81 227 LEU A CA 1
ATOM 1758 C C . LEU A 1 227 ? 1.345 -10.454 0.228 1.00 92.81 227 LEU A C 1
ATOM 1760 O O . LEU A 1 227 ? 2.324 -10.793 -0.434 1.00 92.81 227 LEU A O 1
ATOM 1764 N N . ALA A 1 228 ? 0.111 -10.872 -0.062 1.00 89.38 228 ALA A N 1
ATOM 1765 C CA . ALA A 1 228 ? -0.185 -11.752 -1.190 1.00 89.38 228 ALA A CA 1
ATOM 1766 C C . ALA A 1 228 ? -0.038 -11.041 -2.548 1.00 89.38 228 ALA A C 1
ATOM 1768 O O . ALA A 1 228 ? 0.405 -11.644 -3.530 1.00 89.38 228 ALA A O 1
ATOM 1769 N N . ALA A 1 229 ? -0.375 -9.752 -2.623 1.00 87.06 229 ALA A N 1
ATOM 1770 C CA . ALA A 1 229 ? -0.324 -8.982 -3.858 1.00 87.06 229 ALA A CA 1
ATOM 1771 C C . ALA A 1 229 ? 1.112 -8.822 -4.377 1.00 87.06 229 ALA A C 1
ATOM 1773 O O . ALA A 1 229 ? 1.339 -9.003 -5.572 1.00 87.06 229 ALA A O 1
ATOM 1774 N N . ILE A 1 230 ? 2.089 -8.538 -3.514 1.00 92.44 230 ILE A N 1
ATOM 1775 C CA . ILE A 1 230 ? 3.492 -8.324 -3.918 1.00 92.44 230 ILE A CA 1
ATOM 1776 C C . ILE A 1 230 ? 4.026 -9.446 -4.844 1.00 92.44 230 ILE A C 1
ATOM 1778 O O . ILE A 1 230 ? 4.341 -9.155 -6.004 1.00 92.44 230 ILE A O 1
ATOM 1782 N N . PRO A 1 231 ? 4.054 -10.734 -4.438 1.00 91.69 231 PRO A N 1
ATOM 1783 C CA . PRO A 1 231 ? 4.531 -11.812 -5.303 1.00 91.69 231 PRO A CA 1
ATOM 1784 C C . PRO A 1 231 ? 3.627 -12.044 -6.523 1.00 91.69 231 PRO A C 1
ATOM 1786 O O . PRO A 1 231 ? 4.118 -12.434 -7.585 1.00 91.69 231 PRO A O 1
ATOM 1789 N N . MET A 1 232 ? 2.317 -11.779 -6.427 1.00 86.44 232 MET A N 1
ATOM 1790 C CA . MET A 1 232 ? 1.404 -11.885 -7.573 1.00 86.44 232 MET A CA 1
ATOM 1791 C C . MET A 1 232 ? 1.730 -10.862 -8.669 1.00 86.44 232 MET A C 1
ATOM 1793 O O . MET A 1 232 ? 1.725 -11.199 -9.859 1.00 86.44 232 MET A O 1
ATOM 1797 N N . PHE A 1 233 ? 2.018 -9.618 -8.288 1.00 86.75 233 PHE A N 1
ATOM 1798 C CA . PHE A 1 233 ? 2.392 -8.559 -9.221 1.00 86.75 233 PHE A CA 1
ATOM 1799 C C . PHE A 1 233 ? 3.796 -8.789 -9.801 1.00 86.75 233 PHE A C 1
ATOM 1801 O O . PHE A 1 233 ? 3.976 -8.633 -11.012 1.00 86.75 233 PHE A O 1
ATOM 1808 N N . ASP A 1 234 ? 4.747 -9.280 -9.003 1.00 92.12 234 ASP A N 1
ATOM 1809 C CA . ASP A 1 234 ? 6.058 -9.719 -9.498 1.00 92.12 234 ASP A CA 1
ATOM 1810 C C . ASP A 1 234 ? 5.935 -10.862 -10.521 1.00 92.12 234 ASP A C 1
ATOM 1812 O O . ASP A 1 234 ? 6.516 -10.808 -11.610 1.00 92.12 234 ASP A O 1
ATOM 1816 N N . ALA A 1 235 ? 5.123 -11.882 -10.228 1.00 87.06 235 ALA A N 1
ATOM 1817 C CA . ALA A 1 235 ? 4.866 -12.980 -11.159 1.00 87.06 235 ALA A CA 1
ATOM 1818 C C . ALA A 1 235 ? 4.217 -12.478 -12.459 1.00 87.06 235 ALA A C 1
ATOM 1820 O O . ALA A 1 235 ? 4.538 -12.953 -13.553 1.00 87.06 235 ALA A O 1
ATOM 1821 N N . ARG A 1 236 ? 3.323 -11.486 -12.366 1.00 85.94 236 ARG A N 1
ATOM 1822 C CA . ARG A 1 236 ? 2.727 -10.825 -13.533 1.00 85.94 236 ARG A CA 1
ATOM 1823 C C . ARG A 1 236 ? 3.778 -10.086 -14.366 1.00 85.94 236 ARG A C 1
ATOM 1825 O O . ARG A 1 236 ? 3.726 -10.197 -15.591 1.00 85.94 236 ARG A O 1
ATOM 1832 N N . ALA A 1 237 ? 4.708 -9.370 -13.736 1.00 88.56 237 ALA A N 1
ATOM 1833 C CA . ALA A 1 237 ? 5.786 -8.663 -14.428 1.00 88.56 237 ALA A CA 1
ATOM 1834 C C . ALA A 1 237 ? 6.698 -9.637 -15.189 1.00 88.56 237 ALA A C 1
ATOM 1836 O O . ALA A 1 237 ? 6.909 -9.476 -16.392 1.00 88.56 237 ALA A O 1
ATOM 1837 N N . ARG A 1 238 ? 7.131 -10.723 -14.531 1.00 87.88 238 ARG A N 1
ATOM 1838 C CA . ARG A 1 238 ? 7.970 -11.769 -15.150 1.00 87.88 238 ARG A CA 1
ATOM 1839 C C . ARG A 1 238 ? 7.309 -12.438 -16.357 1.00 87.88 238 ARG A C 1
ATOM 1841 O O . ARG A 1 238 ? 7.992 -12.785 -17.308 1.00 87.88 238 ARG A O 1
ATOM 1848 N N . ARG A 1 239 ? 5.981 -12.602 -16.346 1.00 85.19 239 ARG A N 1
ATOM 1849 C CA . ARG A 1 239 ? 5.221 -13.174 -17.479 1.00 85.19 239 ARG A CA 1
ATOM 1850 C C . ARG A 1 239 ? 5.014 -12.193 -18.638 1.00 85.19 239 ARG A C 1
ATOM 1852 O O . ARG A 1 239 ? 4.704 -12.616 -19.756 1.00 85.19 239 ARG A O 1
ATOM 1859 N N . ALA A 1 240 ? 5.092 -10.893 -18.363 1.00 84.62 240 ALA A N 1
ATOM 1860 C CA . ALA A 1 240 ? 4.859 -9.849 -19.352 1.00 84.62 240 ALA A CA 1
ATOM 1861 C C . ALA A 1 240 ? 6.113 -9.525 -20.178 1.00 84.62 240 ALA A C 1
ATOM 1863 O O . ALA A 1 240 ? 5.971 -9.134 -21.336 1.00 84.62 240 ALA A O 1
ATOM 1864 N N . LEU A 1 241 ? 7.302 -9.706 -19.600 1.00 83.94 241 LEU A N 1
ATOM 1865 C CA . LEU A 1 241 ? 8.590 -9.395 -20.218 1.00 83.94 241 LEU A CA 1
ATOM 1866 C C . LEU A 1 241 ? 9.262 -10.634 -20.845 1.00 83.94 241 LEU A C 1
ATOM 1868 O O . LEU A 1 241 ? 9.082 -11.747 -20.344 1.00 83.94 241 LEU A O 1
ATOM 1872 N N . PRO A 1 242 ? 10.050 -10.471 -21.927 1.00 90.38 242 PRO A N 1
ATOM 1873 C CA . PRO A 1 242 ? 11.035 -11.468 -22.351 1.00 90.38 242 PRO A CA 1
ATOM 1874 C C . PRO A 1 242 ? 12.021 -11.790 -21.220 1.00 90.38 242 PRO A C 1
ATOM 1876 O O . PRO A 1 242 ? 12.287 -10.942 -20.374 1.00 90.38 242 PRO A O 1
ATOM 1879 N N . HIS A 1 243 ? 12.593 -12.998 -21.215 1.00 86.38 243 HIS A N 1
ATOM 1880 C CA . HIS A 1 243 ? 13.407 -13.482 -20.094 1.00 86.38 243 HIS A CA 1
ATOM 1881 C C . HIS A 1 243 ? 14.574 -12.543 -19.741 1.00 86.38 243 HIS A C 1
ATOM 1883 O O . HIS A 1 243 ? 14.693 -12.146 -18.586 1.00 86.38 243 HIS A O 1
ATOM 1889 N N . CYS A 1 244 ? 15.382 -12.124 -20.722 1.00 90.12 244 CYS A N 1
ATOM 1890 C CA . CYS A 1 244 ? 16.523 -11.231 -20.486 1.00 90.12 244 CYS A CA 1
ATOM 1891 C C . CYS A 1 244 ? 16.091 -9.841 -19.989 1.00 90.12 244 CYS A C 1
ATOM 1893 O O . CYS A 1 244 ? 16.629 -9.351 -19.004 1.00 90.12 244 CYS A O 1
ATOM 1895 N N . GLU A 1 245 ? 15.052 -9.251 -20.591 1.00 89.69 245 GLU A N 1
ATOM 1896 C CA . GLU A 1 245 ? 14.509 -7.962 -20.136 1.00 89.69 245 GLU A CA 1
ATOM 1897 C C . GLU A 1 245 ? 13.953 -8.053 -18.707 1.00 89.69 245 GLU A C 1
ATOM 1899 O O . GLU A 1 245 ? 14.100 -7.122 -17.919 1.00 89.69 245 GLU A O 1
ATOM 1904 N N . ALA A 1 246 ? 13.335 -9.183 -18.343 1.00 89.44 246 ALA A N 1
ATOM 1905 C CA . ALA A 1 246 ? 12.883 -9.425 -16.979 1.00 89.44 246 ALA A CA 1
ATOM 1906 C C . ALA A 1 246 ? 14.067 -9.508 -16.004 1.00 89.44 246 ALA A C 1
ATOM 1908 O O . ALA A 1 246 ? 13.984 -8.963 -14.907 1.00 89.44 246 ALA A O 1
ATOM 1909 N N . TRP A 1 247 ? 15.171 -10.156 -16.382 1.00 89.62 247 TRP A N 1
ATOM 1910 C CA . TRP A 1 247 ? 16.377 -10.189 -15.552 1.00 89.62 247 TRP A CA 1
ATOM 1911 C C . TRP A 1 247 ? 16.926 -8.789 -15.284 1.00 89.62 247 TRP A C 1
ATOM 1913 O O . TRP A 1 247 ? 17.135 -8.441 -14.122 1.00 89.62 247 TRP A O 1
ATOM 1923 N N . ASP A 1 248 ? 17.098 -7.972 -16.321 1.00 92.44 248 ASP A N 1
ATOM 1924 C CA . ASP A 1 248 ? 17.598 -6.600 -16.172 1.00 92.44 248 ASP A CA 1
ATOM 1925 C C . ASP A 1 248 ? 16.651 -5.747 -15.324 1.00 92.44 248 ASP A C 1
ATOM 1927 O O . ASP A 1 248 ? 17.076 -5.085 -14.375 1.00 92.44 248 ASP A O 1
ATOM 1931 N N . ALA A 1 249 ? 15.345 -5.853 -15.577 1.00 92.50 249 ALA A N 1
ATOM 1932 C CA . ALA A 1 249 ? 14.339 -5.093 -14.851 1.00 92.50 249 ALA A CA 1
ATOM 1933 C C . ALA A 1 249 ? 14.273 -5.440 -13.353 1.00 92.50 249 ALA A C 1
ATOM 1935 O O . ALA A 1 249 ? 14.128 -4.557 -12.504 1.00 92.50 249 ALA A O 1
ATOM 1936 N N . PHE A 1 250 ? 14.410 -6.721 -13.004 1.00 94.81 250 PHE A N 1
ATOM 1937 C CA . PHE A 1 250 ? 14.421 -7.170 -11.609 1.00 94.81 250 PHE A CA 1
ATOM 1938 C C . PHE A 1 250 ? 15.771 -6.967 -10.908 1.00 94.81 250 PHE A C 1
ATOM 1940 O O . PHE A 1 250 ? 15.798 -6.985 -9.680 1.00 94.81 250 PHE A O 1
ATOM 1947 N N . ARG A 1 251 ? 16.872 -6.762 -11.645 1.00 94.38 251 ARG A N 1
ATOM 1948 C CA . ARG A 1 251 ? 18.159 -6.324 -11.075 1.00 94.38 251 ARG A CA 1
ATOM 1949 C C . ARG A 1 251 ? 18.173 -4.828 -10.769 1.00 94.38 251 ARG A C 1
ATOM 1951 O O . ARG A 1 251 ? 18.722 -4.429 -9.748 1.00 94.38 251 ARG A O 1
ATOM 1958 N N . ALA A 1 252 ? 17.542 -4.025 -11.622 1.00 93.62 252 ALA A N 1
ATOM 1959 C CA . ALA A 1 252 ? 17.430 -2.576 -11.453 1.00 93.62 252 ALA A CA 1
ATOM 1960 C C . ALA A 1 252 ? 16.410 -2.148 -10.378 1.00 93.62 252 ALA A C 1
ATOM 1962 O O . ALA A 1 252 ? 16.352 -0.978 -10.001 1.00 93.62 252 ALA A O 1
ATOM 1963 N N . THR A 1 253 ? 15.583 -3.074 -9.885 1.00 95.44 253 THR A N 1
ATOM 1964 C CA . THR A 1 253 ? 14.513 -2.799 -8.918 1.00 95.44 253 THR A CA 1
ATOM 1965 C C . THR A 1 253 ? 14.594 -3.710 -7.700 1.00 95.44 253 THR A C 1
ATOM 1967 O O . THR A 1 253 ? 15.180 -4.788 -7.737 1.00 95.44 253 THR A O 1
ATOM 1970 N N . SER A 1 254 ? 13.962 -3.320 -6.595 1.00 94.75 254 SER A N 1
ATOM 1971 C CA . SER A 1 254 ? 13.950 -4.123 -5.364 1.00 94.75 254 SER A CA 1
ATOM 1972 C C . SER A 1 254 ? 12.562 -4.148 -4.723 1.00 94.75 254 SER A C 1
ATOM 1974 O O . SER A 1 254 ? 11.723 -3.305 -5.026 1.00 94.75 254 SER A O 1
ATOM 1976 N N . ILE A 1 255 ? 12.276 -5.133 -3.861 1.00 94.12 255 ILE A N 1
ATOM 1977 C CA . ILE A 1 255 ? 11.072 -5.064 -3.009 1.00 94.12 255 ILE A CA 1
ATOM 1978 C C . ILE A 1 255 ? 11.259 -3.919 -2.015 1.00 94.12 255 ILE A C 1
ATOM 1980 O O . ILE A 1 255 ? 10.374 -3.080 -1.865 1.00 94.12 255 ILE A O 1
ATOM 1984 N N . PHE A 1 256 ? 12.436 -3.873 -1.393 1.00 94.06 256 PHE A N 1
ATOM 1985 C CA . PHE A 1 256 ? 12.879 -2.808 -0.513 1.00 94.06 256 PHE A CA 1
ATOM 1986 C C . PHE A 1 256 ? 14.415 -2.782 -0.477 1.00 94.06 256 PHE A C 1
ATOM 1988 O O . PHE A 1 256 ? 15.042 -3.815 -0.232 1.00 94.06 256 PHE A O 1
ATOM 1995 N N . SER A 1 257 ? 15.027 -1.627 -0.734 1.00 94.56 257 SER A N 1
ATOM 1996 C CA . SER A 1 257 ? 16.474 -1.418 -0.638 1.00 94.56 257 SER A CA 1
ATOM 1997 C C . SER A 1 257 ? 16.791 0.057 -0.435 1.00 94.56 257 SER A C 1
ATOM 1999 O O . SER A 1 257 ? 16.347 0.904 -1.201 1.00 94.56 257 SER A O 1
ATOM 2001 N N . LEU A 1 258 ? 17.629 0.368 0.552 1.00 93.44 258 LEU A N 1
ATOM 2002 C CA . LEU A 1 258 ? 18.127 1.731 0.771 1.00 93.44 258 LEU A CA 1
ATOM 2003 C C . LEU A 1 258 ? 19.427 2.021 0.007 1.00 93.44 258 LEU A C 1
ATOM 2005 O O . LEU A 1 258 ? 19.876 3.161 -0.021 1.00 93.44 258 LEU A O 1
ATOM 2009 N N . ARG A 1 259 ? 20.019 1.019 -0.661 1.00 93.38 259 ARG A N 1
ATOM 2010 C CA . ARG A 1 259 ? 21.279 1.172 -1.414 1.00 93.38 259 ARG A CA 1
ATOM 2011 C C . ARG A 1 259 ? 21.252 2.299 -2.460 1.00 93.38 259 ARG A C 1
ATOM 2013 O O . ARG A 1 259 ? 22.253 3.003 -2.548 1.00 93.38 259 ARG A O 1
ATOM 2020 N N . PRO A 1 260 ? 20.159 2.525 -3.222 1.00 93.44 260 PRO A N 1
ATOM 2021 C CA . PRO A 1 260 ? 20.119 3.608 -4.208 1.00 93.44 260 PRO A CA 1
ATOM 2022 C C . PRO A 1 260 ? 20.291 5.007 -3.606 1.00 93.44 260 PRO A C 1
ATOM 2024 O O . PRO A 1 260 ? 20.787 5.892 -4.292 1.00 93.44 260 PRO A O 1
ATOM 2027 N N . LEU A 1 261 ? 19.951 5.202 -2.324 1.00 90.81 261 LEU A N 1
ATOM 2028 C CA . LEU A 1 261 ? 20.125 6.485 -1.631 1.00 90.81 261 LEU A CA 1
ATOM 2029 C C . LEU A 1 261 ? 21.602 6.874 -1.462 1.00 90.81 261 LEU A C 1
ATOM 2031 O O . LEU A 1 261 ? 21.898 8.032 -1.193 1.00 90.81 261 LEU A O 1
ATOM 2035 N N . LEU A 1 262 ? 22.518 5.916 -1.628 1.00 94.62 262 LEU A N 1
ATOM 2036 C CA . LEU A 1 262 ? 23.963 6.135 -1.580 1.00 94.62 262 LEU A CA 1
ATOM 2037 C C . LEU A 1 262 ? 24.566 6.424 -2.964 1.00 94.62 262 LEU A C 1
ATOM 2039 O O . LEU A 1 262 ? 25.760 6.692 -3.047 1.00 94.62 262 LEU A O 1
ATOM 2043 N N . ASN A 1 263 ? 23.783 6.346 -4.049 1.00 93.25 263 ASN A N 1
ATOM 2044 C CA . ASN A 1 263 ? 24.264 6.573 -5.412 1.00 93.25 263 ASN A CA 1
ATOM 2045 C C . ASN A 1 263 ? 23.978 8.026 -5.861 1.00 93.25 263 ASN A C 1
ATOM 2047 O O . ASN A 1 263 ? 22.813 8.368 -6.094 1.00 93.25 263 ASN A O 1
ATOM 2051 N N . PRO A 1 264 ? 25.011 8.872 -6.058 1.00 92.88 264 PRO A N 1
ATOM 2052 C CA . PRO A 1 264 ? 24.832 10.261 -6.483 1.00 92.88 264 PRO A CA 1
ATOM 2053 C C . PRO A 1 264 ? 24.174 10.414 -7.859 1.00 92.88 264 PRO A C 1
ATOM 2055 O O . PRO A 1 264 ? 23.429 11.367 -8.076 1.00 92.88 264 PRO A O 1
ATOM 2058 N N . GLU A 1 265 ? 24.425 9.494 -8.792 1.00 91.50 265 GLU A N 1
ATOM 2059 C CA . GLU A 1 265 ? 23.835 9.547 -10.135 1.00 91.50 265 GLU A CA 1
ATOM 2060 C C . GLU A 1 265 ? 22.328 9.314 -10.075 1.00 91.50 265 GLU A C 1
ATOM 2062 O O . GLU A 1 265 ? 21.559 10.043 -10.698 1.00 91.50 265 GLU A O 1
ATOM 2067 N N . TRP A 1 266 ? 21.893 8.345 -9.266 1.00 92.50 266 TRP A N 1
ATOM 2068 C CA . TRP A 1 266 ? 20.472 8.077 -9.053 1.00 92.50 266 TRP A CA 1
ATOM 2069 C C . TRP A 1 266 ? 19.762 9.261 -8.381 1.00 92.50 266 TRP A C 1
ATOM 2071 O O . TRP A 1 266 ? 18.646 9.605 -8.771 1.00 92.50 266 TRP A O 1
ATOM 2081 N N . LEU A 1 267 ? 20.411 9.922 -7.414 1.00 91.00 267 LEU A N 1
ATOM 2082 C CA . LEU A 1 267 ? 19.860 11.114 -6.759 1.00 91.00 267 LEU A CA 1
ATOM 2083 C C . LEU A 1 267 ? 19.666 12.271 -7.750 1.00 91.00 267 LEU A C 1
ATOM 2085 O O . LEU A 1 267 ? 18.585 12.861 -7.786 1.00 91.00 267 LEU A O 1
ATOM 2089 N N . LYS A 1 268 ? 20.662 12.531 -8.607 1.00 91.31 268 LYS A N 1
ATOM 2090 C CA . LYS A 1 268 ? 20.578 13.555 -9.665 1.00 91.31 268 LYS A CA 1
ATOM 2091 C C . LYS A 1 268 ? 19.431 13.294 -10.642 1.00 91.31 268 LYS A C 1
ATOM 2093 O O . LYS A 1 268 ? 18.744 14.221 -11.043 1.00 91.31 268 LYS A O 1
ATOM 2098 N N . GLN A 1 269 ? 19.140 12.032 -10.975 1.00 88.50 269 GLN A N 1
ATOM 2099 C CA . GLN A 1 269 ? 18.013 11.696 -11.861 1.00 88.50 269 GLN A CA 1
ATOM 2100 C C . GLN A 1 269 ? 16.636 12.136 -11.317 1.00 88.50 269 GLN A C 1
ATOM 2102 O O . GLN A 1 269 ? 15.675 12.175 -12.089 1.00 88.50 269 GLN A O 1
ATOM 2107 N N . GLY A 1 270 ? 16.509 12.397 -10.010 1.00 84.12 270 GLY A N 1
ATOM 2108 C CA . GLY A 1 270 ? 15.249 12.743 -9.348 1.00 84.12 270 GLY A CA 1
ATOM 2109 C C . GLY A 1 270 ? 15.164 14.165 -8.787 1.00 84.12 270 GLY A C 1
ATOM 2110 O O . GLY A 1 270 ? 14.137 14.482 -8.178 1.00 84.12 270 GLY A O 1
ATOM 2111 N N . GLU A 1 271 ? 16.198 14.992 -8.961 1.00 88.31 271 GLU A N 1
ATOM 2112 C CA . GLU A 1 271 ? 16.337 16.283 -8.270 1.00 88.31 271 GLU A CA 1
ATOM 2113 C C . GLU A 1 271 ? 15.260 17.303 -8.666 1.00 88.31 271 GLU A C 1
ATOM 2115 O O . GLU A 1 271 ? 14.631 17.900 -7.789 1.00 88.31 271 GLU A O 1
ATOM 2120 N N . ASP A 1 272 ? 14.932 17.386 -9.960 1.00 87.50 272 ASP A N 1
ATOM 2121 C CA . ASP A 1 272 ? 13.932 18.314 -10.517 1.00 87.50 272 ASP A CA 1
ATOM 2122 C C . ASP A 1 272 ? 12.533 18.151 -9.903 1.00 87.50 272 ASP A C 1
ATOM 2124 O O . ASP A 1 272 ? 11.697 19.058 -9.924 1.00 87.50 272 ASP A O 1
ATOM 2128 N N . HIS A 1 273 ? 12.244 16.973 -9.350 1.00 88.50 273 HIS A N 1
ATOM 2129 C CA . HIS A 1 273 ? 10.948 16.651 -8.764 1.00 88.50 273 HIS A CA 1
ATOM 2130 C C . HIS A 1 273 ? 10.971 16.585 -7.237 1.00 88.50 273 HIS A C 1
ATOM 2132 O O . HIS A 1 273 ? 9.938 16.276 -6.638 1.00 88.50 273 HIS A O 1
ATOM 2138 N N . LEU A 1 274 ? 12.102 16.870 -6.589 1.00 89.25 274 LEU A N 1
ATOM 2139 C CA . LEU A 1 274 ? 12.234 16.736 -5.140 1.00 89.25 274 LEU A CA 1
ATOM 2140 C C . LEU A 1 274 ? 11.284 17.679 -4.391 1.00 89.25 274 LEU A C 1
ATOM 2142 O O . LEU A 1 274 ? 10.455 17.215 -3.610 1.00 89.25 274 LEU A O 1
ATOM 2146 N N . ILE A 1 275 ? 11.351 18.982 -4.673 1.00 93.31 275 ILE A N 1
ATOM 2147 C CA . ILE A 1 275 ? 10.503 19.999 -4.029 1.00 93.31 275 ILE A CA 1
ATOM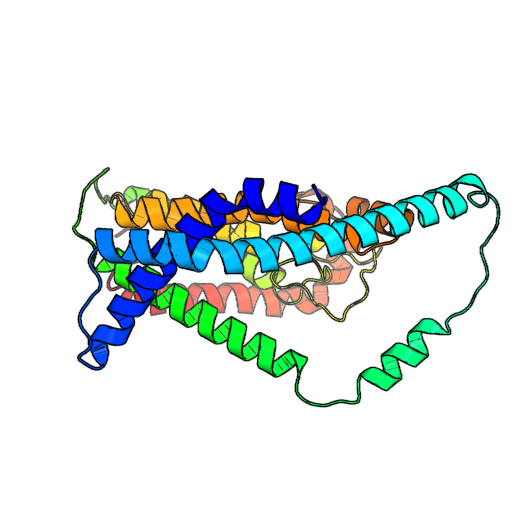 2148 C C . ILE A 1 275 ? 9.006 19.702 -4.216 1.00 93.31 275 ILE A C 1
ATOM 2150 O O . ILE A 1 275 ? 8.306 19.601 -3.206 1.00 93.31 275 ILE A O 1
ATOM 2154 N N . PRO A 1 276 ? 8.475 19.498 -5.442 1.00 95.12 276 PRO A N 1
ATOM 2155 C CA . PRO A 1 276 ? 7.048 19.222 -5.600 1.00 95.12 276 PRO A CA 1
ATOM 2156 C C . PRO A 1 276 ? 6.619 17.916 -4.918 1.00 95.12 276 PRO A C 1
ATOM 2158 O O . PRO A 1 276 ? 5.494 17.833 -4.428 1.00 95.12 276 PRO A O 1
ATOM 2161 N N . ARG A 1 277 ? 7.496 16.906 -4.821 1.00 94.44 277 ARG A N 1
ATOM 2162 C CA . ARG A 1 277 ? 7.213 15.677 -4.061 1.00 94.44 277 ARG A CA 1
ATOM 2163 C C . ARG A 1 277 ? 7.146 15.939 -2.561 1.00 94.44 277 ARG A C 1
ATOM 2165 O O . ARG A 1 277 ? 6.208 15.467 -1.930 1.00 94.44 277 ARG A O 1
ATOM 2172 N N . LEU A 1 278 ? 8.086 16.698 -1.999 1.00 94.94 278 LEU A N 1
ATOM 2173 C CA . LEU A 1 278 ? 8.067 17.067 -0.580 1.00 94.94 278 LEU A CA 1
ATOM 2174 C C . LEU A 1 278 ? 6.812 17.875 -0.233 1.00 94.94 278 LEU A C 1
ATOM 2176 O O . LEU A 1 278 ? 6.127 17.551 0.736 1.00 94.94 278 LEU A O 1
ATOM 2180 N N . LEU A 1 279 ? 6.455 18.854 -1.069 1.00 96.88 279 LEU A N 1
ATOM 2181 C CA . LEU A 1 279 ? 5.216 19.618 -0.912 1.00 96.88 279 LEU A CA 1
ATOM 2182 C C . LEU A 1 279 ? 3.982 18.712 -0.978 1.00 96.88 279 LEU A C 1
ATOM 2184 O O . LEU A 1 279 ? 3.094 18.836 -0.140 1.00 96.88 279 LEU A O 1
ATOM 2188 N N . ALA A 1 280 ? 3.937 17.765 -1.920 1.00 96.75 280 ALA A N 1
ATOM 2189 C CA . ALA A 1 280 ? 2.840 16.806 -2.014 1.00 96.75 280 ALA A CA 1
ATOM 2190 C C . ALA A 1 280 ? 2.757 15.883 -0.785 1.00 96.75 280 ALA A C 1
ATOM 2192 O O . ALA A 1 280 ? 1.656 15.621 -0.310 1.00 96.75 280 ALA A O 1
ATOM 2193 N N . ILE A 1 281 ? 3.892 15.415 -0.249 1.00 96.88 281 ILE A N 1
ATOM 2194 C CA . ILE A 1 281 ? 3.942 14.582 0.967 1.00 96.88 281 ILE A CA 1
ATOM 2195 C C . ILE A 1 281 ? 3.319 15.341 2.140 1.00 96.88 281 ILE A C 1
ATOM 2197 O O . ILE A 1 281 ? 2.416 14.820 2.795 1.00 96.88 281 ILE A O 1
ATOM 2201 N N . VAL A 1 282 ? 3.761 16.581 2.367 1.00 96.88 282 VAL A N 1
ATOM 2202 C CA . VAL A 1 282 ? 3.245 17.429 3.451 1.00 96.88 282 VAL A CA 1
ATOM 2203 C C . VAL A 1 282 ? 1.767 17.746 3.237 1.00 96.88 282 VAL A C 1
ATOM 2205 O O . VAL A 1 282 ? 0.979 17.615 4.170 1.00 96.88 282 VAL A O 1
ATOM 2208 N N . ALA A 1 283 ? 1.368 18.104 2.014 1.00 97.12 283 ALA A N 1
ATOM 2209 C CA . ALA A 1 283 ? -0.016 18.434 1.696 1.00 97.12 283 ALA A CA 1
ATOM 2210 C C . ALA A 1 283 ? -0.959 17.240 1.907 1.00 97.12 283 ALA A C 1
ATOM 2212 O O . ALA A 1 283 ? -2.006 17.394 2.538 1.00 97.12 283 ALA A O 1
ATOM 2213 N N . PHE A 1 284 ? -0.597 16.044 1.428 1.00 96.06 284 PHE A N 1
ATOM 2214 C CA . PHE A 1 284 ? -1.416 14.848 1.631 1.00 96.06 284 PHE A CA 1
ATOM 2215 C C . PHE A 1 284 ? -1.493 14.445 3.103 1.00 96.06 284 PHE A C 1
ATOM 2217 O O . PHE A 1 284 ? -2.585 14.132 3.578 1.00 96.06 284 PHE A O 1
ATOM 2224 N N . TRP A 1 285 ? -0.376 14.510 3.833 1.00 95.62 285 TRP A N 1
ATOM 2225 C CA . TRP A 1 285 ? -0.361 14.250 5.272 1.00 95.62 285 TRP A CA 1
ATOM 2226 C C . TRP A 1 285 ? -1.264 15.224 6.037 1.00 95.62 285 TRP A C 1
ATOM 2228 O O . TRP A 1 285 ? -2.140 14.781 6.778 1.00 95.62 285 TRP A O 1
ATOM 2238 N N . ALA A 1 286 ? -1.113 16.531 5.810 1.00 95.38 286 ALA A N 1
ATOM 2239 C CA . ALA A 1 286 ? -1.921 17.557 6.467 1.00 95.38 286 ALA A CA 1
ATOM 2240 C C . ALA A 1 286 ? -3.413 17.413 6.126 1.00 95.38 286 ALA A C 1
ATOM 2242 O O . ALA A 1 286 ? -4.266 17.506 7.008 1.00 95.38 286 ALA A O 1
ATOM 2243 N N . THR A 1 287 ? -3.731 17.115 4.862 1.00 95.88 287 THR A N 1
ATOM 2244 C CA . THR A 1 287 ? -5.110 16.865 4.417 1.00 95.88 287 THR A CA 1
ATOM 2245 C C . THR A 1 287 ? -5.707 15.654 5.125 1.00 95.88 287 THR A C 1
ATOM 2247 O O . THR A 1 287 ? -6.828 15.722 5.622 1.00 95.88 287 THR A O 1
ATOM 2250 N N . ALA A 1 288 ? -4.969 14.546 5.206 1.00 93.06 288 ALA A N 1
ATOM 2251 C CA . ALA A 1 288 ? -5.443 13.353 5.894 1.00 93.06 288 ALA A CA 1
ATOM 2252 C C . ALA A 1 288 ? -5.626 13.593 7.395 1.00 93.06 288 ALA A C 1
ATOM 2254 O O . ALA A 1 288 ? -6.632 13.162 7.950 1.00 93.06 288 ALA A O 1
ATOM 2255 N N . LEU A 1 289 ? -4.706 14.322 8.033 1.00 92.75 289 LEU A N 1
ATOM 2256 C CA . LEU A 1 289 ? -4.811 14.694 9.443 1.00 92.75 289 LEU A CA 1
ATOM 2257 C C . LEU A 1 289 ? -6.071 15.531 9.714 1.00 92.75 289 LEU A C 1
ATOM 2259 O O . LEU A 1 289 ? -6.786 15.260 10.676 1.00 92.75 289 LEU A O 1
ATOM 2263 N N . ALA A 1 290 ? -6.373 16.498 8.841 1.00 93.94 290 ALA A N 1
ATOM 2264 C CA . ALA A 1 290 ? -7.556 17.351 8.952 1.00 93.94 290 ALA A CA 1
ATOM 2265 C C . ALA A 1 290 ? -8.867 16.595 8.672 1.00 93.94 290 ALA A C 1
ATOM 2267 O O . ALA A 1 290 ? -9.875 16.827 9.338 1.00 93.94 290 ALA A O 1
ATOM 2268 N N . LEU A 1 291 ? -8.864 15.678 7.700 1.00 93.88 291 LEU A N 1
ATOM 2269 C CA . LEU A 1 291 ? -10.055 14.918 7.313 1.00 93.88 291 LEU A CA 1
ATOM 2270 C C . LEU A 1 291 ? -10.345 13.727 8.229 1.00 93.88 291 LEU A C 1
ATOM 2272 O O . LEU A 1 291 ? -11.493 13.298 8.293 1.00 93.88 291 LEU A O 1
ATOM 2276 N N . HIS A 1 292 ? -9.353 13.195 8.941 1.00 92.81 292 HIS A N 1
ATOM 2277 C CA . HIS A 1 292 ? -9.527 12.040 9.822 1.00 92.81 292 HIS A CA 1
ATOM 2278 C C . HIS A 1 292 ? -10.665 12.210 10.849 1.00 92.81 292 HIS A C 1
ATOM 2280 O O . HIS A 1 292 ? -11.557 11.361 10.860 1.00 92.81 292 HIS A O 1
ATOM 2286 N N . PRO A 1 293 ? -10.733 13.290 11.658 1.00 91.75 293 PRO A N 1
ATOM 2287 C CA . PRO A 1 293 ? -11.846 13.476 12.592 1.00 91.75 293 PRO A CA 1
ATOM 2288 C C . PRO A 1 293 ? -13.190 13.707 11.888 1.00 91.75 293 PRO A C 1
ATOM 2290 O O . PRO A 1 293 ? -14.221 13.299 12.409 1.00 91.75 293 PRO A O 1
ATOM 2293 N N . ILE A 1 294 ? -13.194 14.309 10.694 1.00 90.88 294 ILE A N 1
ATOM 2294 C CA . ILE A 1 294 ? -14.420 14.594 9.929 1.00 90.88 294 ILE A CA 1
ATOM 2295 C C . ILE A 1 294 ? -15.010 13.306 9.343 1.00 90.88 294 ILE A C 1
ATOM 2297 O O . ILE A 1 294 ? -16.219 13.096 9.385 1.00 90.88 294 ILE A O 1
ATOM 2301 N N . LEU A 1 295 ? -14.158 12.448 8.779 1.00 86.94 295 LEU A N 1
ATOM 2302 C CA . LEU A 1 295 ? -14.577 11.237 8.074 1.00 86.94 295 LEU A CA 1
ATOM 2303 C C . LEU A 1 295 ? -14.772 10.044 9.010 1.00 86.94 295 LEU A C 1
ATOM 2305 O O . LEU A 1 295 ? -15.632 9.207 8.747 1.00 86.94 295 LEU A O 1
ATOM 2309 N N . LEU A 1 296 ? -13.960 9.946 10.065 1.00 85.81 296 LEU A N 1
ATOM 2310 C CA . LEU A 1 296 ? -13.925 8.782 10.955 1.00 85.81 296 LEU A CA 1
ATOM 2311 C C . LEU A 1 296 ? -14.472 9.082 12.356 1.00 85.81 296 LEU A C 1
ATOM 2313 O O . LEU A 1 296 ? -14.643 8.158 13.143 1.00 85.81 296 LEU A O 1
ATOM 2317 N N . GLY A 1 297 ? -14.743 10.349 12.687 1.00 85.56 297 GLY A N 1
ATOM 2318 C CA . GLY A 1 297 ? -15.281 10.740 13.994 1.00 85.56 297 GLY A CA 1
ATOM 2319 C C . GLY A 1 297 ? -14.297 10.590 15.159 1.00 85.56 297 GLY A C 1
ATOM 2320 O O . GLY A 1 297 ? -14.699 1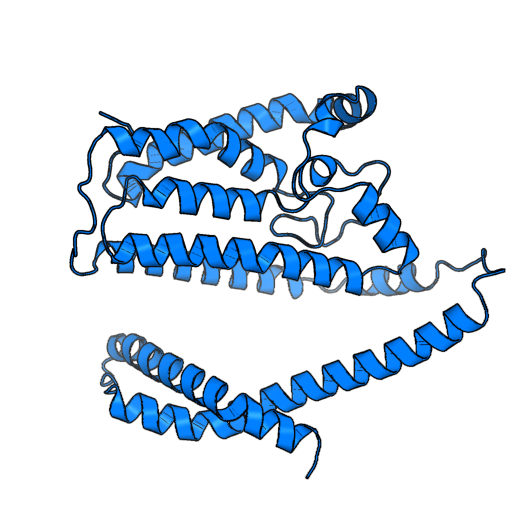0.714 16.311 1.00 85.56 297 GLY A O 1
ATOM 2321 N N . VAL A 1 298 ? -13.017 10.318 14.881 1.00 85.12 298 VAL A N 1
ATOM 2322 C CA . VAL A 1 298 ? -11.981 10.053 15.891 1.00 85.12 298 VAL A CA 1
ATOM 2323 C C . VAL A 1 298 ? -10.735 10.911 15.670 1.00 85.12 298 VAL A C 1
ATOM 2325 O O . VAL A 1 298 ? -10.350 11.197 14.532 1.00 85.12 298 VAL A O 1
ATOM 2328 N N . SER A 1 299 ? -10.076 11.315 16.760 1.00 86.44 299 SER A N 1
ATOM 2329 C CA . SER A 1 299 ? -8.812 12.055 16.682 1.00 86.44 299 SER A CA 1
ATOM 2330 C C . SER A 1 299 ? -7.662 11.122 16.275 1.00 86.44 299 SER A C 1
ATOM 2332 O O . SER A 1 299 ? -7.477 10.081 16.909 1.00 86.44 299 SER A O 1
ATOM 2334 N N . PRO A 1 300 ? -6.862 11.480 15.254 1.00 86.31 300 PRO A N 1
ATOM 2335 C CA . PRO A 1 300 ? -5.647 10.744 14.898 1.00 86.31 300 PRO A CA 1
ATOM 2336 C C . PRO A 1 300 ? -4.463 11.051 15.829 1.00 86.31 300 PRO A C 1
ATOM 2338 O O . PRO A 1 300 ? -3.423 10.396 15.741 1.00 86.31 300 PRO A O 1
ATOM 2341 N N . LEU A 1 301 ? -4.577 12.074 16.682 1.00 89.25 301 LEU A N 1
ATOM 2342 C CA . LEU A 1 301 ? -3.480 12.555 17.513 1.00 89.25 301 LEU A CA 1
ATOM 2343 C C . LEU A 1 301 ? -3.453 11.838 18.880 1.00 89.25 301 LEU A C 1
ATOM 2345 O O . LEU A 1 301 ? -4.496 11.426 19.394 1.00 89.25 301 LEU A O 1
ATOM 2349 N N . PRO A 1 302 ? -2.263 11.662 19.479 1.00 85.31 302 PRO A N 1
ATOM 2350 C CA . PRO A 1 302 ? -2.074 10.865 20.694 1.00 85.31 302 PRO A CA 1
ATOM 2351 C C . PRO A 1 302 ? -2.375 11.633 22.000 1.00 85.31 302 PRO A C 1
ATOM 2353 O O . PRO A 1 302 ? -1.693 11.417 23.000 1.00 85.31 302 PRO A O 1
ATOM 2356 N N . HIS A 1 303 ? -3.370 12.525 21.991 1.00 80.56 303 HIS A N 1
ATOM 2357 C CA . HIS A 1 303 ? -3.803 13.323 23.146 1.00 80.56 303 HIS A CA 1
ATOM 2358 C C . HIS A 1 303 ? -5.258 13.046 23.535 1.00 80.56 303 HIS A C 1
ATOM 2360 O O . HIS A 1 303 ? -5.996 12.446 22.714 1.00 80.56 303 HIS A O 1
#

Sequence (303 aa):
MSRQRRVTLLLYPFGAGARTVNLFFASLILSWVGLPVLSPAWSVLGGMMLGIPASHLFAGHIVRLMERAETRLDRLDRICGGACGLLRIAPAAGAARRARAADRPSGPRLYFALYGTVSLLVLAWVIVAAGRAPYVELWPQTPAPRWVPNVTSPIFWTLVVLGIRLPWPWTLGGQRAARFDPDRPGFAAVTRHPLLIALMLWSFAHLFPNGDLAHVILFGSFFGLSLAAIPMFDARARRALPHCEAWDAFRATSIFSLRPLLNPEWLKQGEDHLIPRLLAIVAFWATALALHPILLGVSPLPH

pLDDT: mean 82.31, std 15.16, range [36.5, 98.25]

Radius of gyration: 24.06 Å; chains: 1; bounding box: 63×57×62 Å

Secondary structure (DSSP, 8-state):
--HHHHHHHHHHHHHHHHHHHHHHHHHHHHGGGTPPPPPHHHHHHHHHHHHHHHHHHHHHHHHHHHHHHHHHHHHHHHHHTT-SS------THHHHHHHTTTT--SHHHHHHHHHHHHHHHHHHHHHHHHHTS---BSS---TGGGHHHHHHHHHHHHHHHHHTTBS-TTSTTB-TTSPP-TT--GGGGT-S-HHHHHHHHHHHHHHTT--BHHHHHHHHHHHHHHHHHHHHHHHHHHHHS-HHHHHHHHHS--SS-SGGGG-HHHHHTTGGGHHHHHHHHHHHHHHHHHHHHHHHSS--S--

Foldseek 3Di:
DDQLVVQLVVCLVVQLVVQLVVQQVVQVVCVVVVHHRDDSVRSSVRSNVRSNVRSSVVSVVVVVVVVVVVVVVVVVCVCVVPPPPDDDDDDPPVVVVVVVVVPDPDDPVVVVVVVVVVVVVVVLVLLVVLVPDPWDFQDDQALPLLVLCVVCLLLLLLLVLQLACQCQLLEVNHDVPHDRDLVQRQCQQAAVHSNLVSQLSNLVSVCRNDRTPSSCCVSVVSNVVSVVSVVVSLVVLCVVDDPVVNVSNDVSGDNHDPVLVVPPVNVVSCVVCPVVSVVSSVVVSVVCQVCCCVSPVDHSHSD